Protein AF-A0A1Q7TMF6-F1 (afdb_monomer_lite)

Sequence (308 aa):
MEGSDAGFTGIVLGLSRADVEWVVQARMVPARIVAFSPLSTLVLGLSREKTLKRSDLSIRHASPWTPVLLAVWALAAVAFFLAIASFLRPGLTEYRVPFVLLTILLGILAIIVTGLAARQRTKASSGSQGGTSRDDVPWLPDIPLDPAIAAPEIALVVLAIAFFLVLGAFVLFLVWLPAVFLVISLVTFGAWWRLHRVAFVMTSQHRPADLKAVGQDLLGRGAILSRTWDGYLEAPSIRVAADRRRLYAMSWRFFVLFGIASLGLASVLVGERFFPSPDWTYAILPLAGAGVLFFAALLGSVYRLRFR

Secondary structure (DSSP, 8-state):
-------EEEEEESS-HHHHHHHHHHTT---EEEEE-HHHHHHTTTTSHHHHH-S-----PPPTHHHHHHHHHHHHHHHHHHHHHHHH-GGGGGGHHHHHHHHHHHHHHHHHHHHHHHHHHHHHHTTSSS---TTS-TT------SGGGS-HHHHHHHHHHHHHHHHHHHHIIIIIHHHHHHHHHHHTTTHHHHHT-EEEEEES---HHHHHHHHHHHHHTT-EE-GGGGGTS-HHHHHHHHHHHHHHHHHHHHHHHHHHHHHHHHHHHHHHHHS--GGGHHHHHHHHHHHHHHHHHHHHHHHHHHH-

Structure (mmCIF, N/CA/C/O backbone):
data_AF-A0A1Q7TMF6-F1
#
_entry.id   AF-A0A1Q7TMF6-F1
#
loop_
_atom_site.group_PDB
_atom_site.id
_atom_site.type_symbol
_atom_site.label_atom_id
_atom_site.label_alt_id
_atom_site.label_comp_id
_atom_site.label_asym_id
_atom_site.label_entity_id
_atom_site.label_seq_id
_atom_site.pdbx_PDB_ins_code
_atom_site.Cartn_x
_atom_site.Cartn_y
_atom_site.Cartn_z
_atom_site.occupancy
_atom_site.B_iso_or_equiv
_atom_site.auth_seq_id
_atom_site.auth_comp_id
_atom_site.auth_asym_id
_atom_site.auth_atom_id
_atom_site.pdbx_PDB_model_num
ATOM 1 N N . MET A 1 1 ? -2.672 25.205 32.743 1.00 33.38 1 MET A N 1
ATOM 2 C CA . MET A 1 1 ? -3.444 23.963 32.538 1.00 33.38 1 MET A CA 1
ATOM 3 C C . MET A 1 1 ? -4.779 24.375 31.949 1.00 33.38 1 MET A C 1
ATOM 5 O O . MET A 1 1 ? -5.691 24.686 32.695 1.00 33.38 1 MET A O 1
ATOM 9 N N . GLU A 1 2 ? -4.855 24.462 30.625 1.00 28.27 2 GLU A N 1
ATOM 10 C CA . GLU A 1 2 ? -6.105 24.678 29.894 1.00 28.27 2 GLU A CA 1
ATOM 11 C C . GLU A 1 2 ? -6.319 23.423 29.055 1.00 28.27 2 GLU A C 1
ATOM 13 O O . GLU A 1 2 ? -5.471 23.054 28.240 1.00 28.27 2 GLU A O 1
ATOM 18 N N . GLY A 1 3 ? -7.378 22.686 29.387 1.00 32.44 3 GLY A N 1
ATOM 19 C CA . GLY A 1 3 ? -7.717 21.423 28.754 1.00 32.44 3 GLY A CA 1
ATOM 20 C C . GLY A 1 3 ? -8.113 21.667 27.309 1.00 32.44 3 GLY A C 1
ATOM 21 O O . GLY A 1 3 ? -9.069 22.391 27.043 1.00 32.44 3 GLY A O 1
ATOM 22 N N . SER A 1 4 ? -7.387 21.058 26.373 1.00 36.09 4 SER A N 1
ATOM 23 C CA . SER A 1 4 ? -7.877 20.971 25.008 1.00 36.09 4 SER A CA 1
ATOM 24 C C . SER A 1 4 ? -9.165 20.156 25.014 1.00 36.09 4 SER A C 1
ATOM 26 O O . SER A 1 4 ? -9.189 19.046 25.548 1.00 36.09 4 SER A O 1
ATOM 28 N N . ASP A 1 5 ? -10.174 20.690 24.344 1.00 41.00 5 ASP A N 1
ATOM 29 C CA . ASP A 1 5 ? -11.435 20.084 23.904 1.00 41.00 5 ASP A CA 1
ATOM 30 C C . ASP A 1 5 ? -11.216 18.872 22.953 1.00 41.00 5 ASP A C 1
ATOM 32 O O . ASP A 1 5 ? -11.870 18.701 21.923 1.00 41.00 5 ASP A O 1
ATOM 36 N N . ALA A 1 6 ? -10.210 18.040 23.227 1.00 53.75 6 ALA A N 1
ATOM 37 C CA . ALA A 1 6 ? -9.707 17.020 22.321 1.00 53.75 6 ALA A CA 1
ATOM 38 C C . ALA A 1 6 ? -10.569 15.763 22.417 1.00 53.75 6 ALA A C 1
ATOM 40 O O . ALA A 1 6 ? -10.239 14.816 23.122 1.00 53.75 6 ALA A O 1
ATOM 41 N N . GLY A 1 7 ? -11.695 15.765 21.703 1.00 68.94 7 GLY A N 1
ATOM 42 C CA . GLY A 1 7 ? -12.494 14.565 21.467 1.00 68.94 7 GLY A CA 1
ATOM 43 C C . GLY A 1 7 ? -11.660 13.372 20.969 1.00 68.94 7 GLY A C 1
ATOM 44 O O . GLY A 1 7 ? -10.565 13.515 20.423 1.00 68.94 7 GLY A O 1
ATOM 45 N N . PHE A 1 8 ? -12.190 12.164 21.130 1.00 78.62 8 PHE A N 1
ATOM 46 C CA . PHE A 1 8 ? -11.538 10.943 20.673 1.00 78.62 8 PHE A CA 1
ATOM 47 C C . PHE A 1 8 ? -11.479 10.873 19.140 1.00 78.62 8 PHE A C 1
ATOM 49 O O . PHE A 1 8 ? -12.495 11.048 18.465 1.00 78.62 8 PHE A O 1
ATOM 56 N N . THR A 1 9 ? -10.304 10.534 18.597 1.00 79.62 9 THR A N 1
ATOM 57 C CA . THR A 1 9 ? -10.113 10.185 17.181 1.00 79.62 9 THR A CA 1
ATOM 58 C C . THR A 1 9 ? -9.406 8.833 17.052 1.00 79.62 9 THR A C 1
ATOM 60 O O . THR A 1 9 ? -8.271 8.647 17.498 1.00 79.62 9 THR A O 1
ATOM 63 N N . GLY A 1 10 ? -10.064 7.875 16.399 1.00 80.75 10 GLY A N 1
ATOM 64 C CA . GLY A 1 10 ? -9.537 6.532 16.158 1.00 80.75 10 GLY A CA 1
ATOM 65 C C . GLY A 1 10 ? -9.617 6.115 14.694 1.00 80.75 10 GLY A C 1
ATOM 66 O O . GLY A 1 10 ? -10.586 6.428 14.007 1.00 80.75 10 GLY A O 1
ATOM 67 N N . ILE A 1 11 ? -8.612 5.377 14.214 1.00 83.62 11 ILE A N 1
ATOM 68 C CA . ILE A 1 11 ? -8.646 4.710 12.905 1.00 83.62 11 ILE A CA 1
ATOM 69 C C . ILE A 1 11 ? -9.143 3.280 13.093 1.00 83.62 11 ILE A C 1
ATOM 71 O O . ILE A 1 11 ? -8.703 2.562 13.996 1.00 83.62 11 ILE A O 1
ATOM 75 N N . VAL A 1 12 ? -10.026 2.871 12.190 1.00 86.06 12 VAL A N 1
ATOM 76 C CA . VAL A 1 12 ? -10.537 1.514 12.040 1.00 86.06 12 VAL A CA 1
ATOM 77 C C . VAL A 1 12 ? -10.224 1.049 10.620 1.00 86.06 12 VAL A C 1
ATOM 79 O O . VAL A 1 12 ? -10.624 1.683 9.644 1.00 86.06 12 VAL A O 1
ATOM 82 N N . LEU A 1 13 ? -9.492 -0.055 10.505 1.00 87.06 13 LEU A N 1
ATOM 83 C CA . LEU A 1 13 ? -9.136 -0.713 9.248 1.00 87.06 13 LEU A CA 1
ATOM 84 C C . LEU A 1 13 ? -9.894 -2.037 9.094 1.00 87.06 13 LEU A C 1
ATOM 86 O O . LEU A 1 13 ? -10.197 -2.703 10.085 1.00 87.06 13 LEU A O 1
ATOM 90 N N . GLY A 1 14 ? -10.138 -2.459 7.854 1.00 84.62 14 GLY A N 1
ATOM 91 C CA . GLY A 1 14 ? -10.634 -3.809 7.543 1.00 84.62 14 GLY A CA 1
ATOM 92 C C . GLY A 1 14 ? -12.157 -3.966 7.483 1.00 84.62 14 GLY A C 1
ATOM 93 O O . GLY A 1 14 ? -12.647 -4.982 6.978 1.00 84.62 14 GLY A O 1
ATOM 94 N N . LEU A 1 15 ? -12.906 -2.959 7.939 1.00 86.00 15 LEU A N 1
ATOM 95 C CA . LEU A 1 15 ? -14.371 -2.940 7.944 1.00 86.00 15 LEU A CA 1
ATOM 96 C C . LEU A 1 15 ? -14.938 -1.960 6.913 1.00 86.00 15 LEU A C 1
ATOM 98 O O . LEU A 1 15 ? -14.272 -1.013 6.492 1.00 86.00 15 LEU A O 1
ATOM 102 N N . SER A 1 16 ? -16.170 -2.209 6.463 1.00 85.12 16 SER A N 1
ATOM 103 C CA . SER A 1 16 ? -16.881 -1.236 5.633 1.00 85.12 16 SER A CA 1
ATOM 104 C C . SER A 1 16 ? -17.363 -0.053 6.477 1.00 85.12 16 SER A C 1
ATOM 106 O O . SER A 1 16 ? -17.527 -0.169 7.689 1.00 85.12 16 SER A O 1
ATOM 108 N N . ARG A 1 17 ? -17.632 1.086 5.827 1.00 84.38 17 ARG A N 1
ATOM 109 C CA . ARG A 1 17 ? -18.241 2.246 6.490 1.00 84.38 17 ARG A CA 1
ATOM 110 C C . ARG A 1 17 ? -19.543 1.866 7.203 1.00 84.38 17 ARG A C 1
ATOM 112 O O . ARG A 1 17 ? -19.708 2.235 8.356 1.00 84.38 17 ARG A O 1
ATOM 119 N N . ALA A 1 18 ? -20.396 1.087 6.539 1.00 85.50 18 ALA A N 1
ATOM 120 C CA . ALA A 1 18 ? -21.673 0.639 7.084 1.00 85.50 18 ALA A CA 1
ATOM 121 C C . ALA A 1 18 ? -21.495 -0.233 8.336 1.00 85.50 18 ALA A C 1
ATOM 123 O O . ALA A 1 18 ? -22.227 -0.061 9.302 1.00 85.50 18 ALA A O 1
ATOM 124 N N . ASP A 1 19 ? -20.493 -1.119 8.361 1.00 87.06 19 ASP A N 1
ATOM 125 C CA . ASP A 1 19 ? -20.211 -1.943 9.544 1.00 87.06 19 ASP A CA 1
ATOM 126 C C . ASP A 1 19 ? -19.759 -1.091 10.734 1.00 87.06 19 ASP A C 1
ATOM 128 O O . ASP A 1 19 ? -20.162 -1.347 11.866 1.00 87.06 19 ASP A O 1
ATOM 132 N N . VAL A 1 20 ? -18.917 -0.083 10.482 1.00 84.44 20 VAL A N 1
ATOM 133 C CA . VAL A 1 20 ? -18.427 0.827 11.527 1.00 84.44 20 VAL A CA 1
ATOM 134 C C . VAL A 1 20 ? -19.555 1.727 12.030 1.00 84.44 20 VAL A C 1
ATOM 136 O O . VAL A 1 20 ? -19.723 1.863 13.238 1.00 84.44 20 VAL A O 1
ATOM 139 N N . GLU A 1 21 ? -20.355 2.292 11.123 1.00 87.50 21 GLU A N 1
ATOM 140 C CA . GLU A 1 21 ? -21.545 3.083 11.459 1.00 87.50 21 GLU A CA 1
ATOM 141 C C . GLU A 1 21 ? -22.538 2.267 12.280 1.00 87.50 21 GLU A C 1
ATOM 143 O O . GLU A 1 21 ? -22.992 2.744 13.316 1.00 87.50 21 GLU A O 1
ATOM 148 N N . TRP A 1 22 ? -22.802 1.020 11.887 1.00 88.44 22 TRP A N 1
ATOM 149 C CA . TRP A 1 22 ? -23.697 0.128 12.615 1.00 88.44 22 TRP A CA 1
ATOM 150 C C . TRP A 1 22 ? -23.224 -0.119 14.052 1.00 88.44 22 TRP A C 1
ATOM 152 O O . TRP A 1 22 ? -24.026 -0.001 14.974 1.00 88.44 22 TRP A O 1
ATOM 162 N N . VAL A 1 23 ? -21.932 -0.405 14.277 1.00 87.25 23 VAL A N 1
ATOM 163 C CA . VAL A 1 23 ? -21.405 -0.640 15.641 1.00 87.25 23 VAL A CA 1
ATOM 164 C C . VAL A 1 23 ? -21.487 0.628 16.493 1.00 87.25 23 VAL A C 1
ATOM 166 O O . VAL A 1 23 ? -21.886 0.575 17.655 1.00 87.25 23 VAL A O 1
ATOM 169 N N . VAL A 1 24 ? -21.130 1.776 15.919 1.00 85.38 24 VAL A N 1
ATOM 170 C CA . VAL A 1 24 ? -21.156 3.069 16.617 1.00 85.38 24 VAL A CA 1
ATOM 171 C C . VAL A 1 24 ? -22.591 3.475 16.976 1.00 85.38 24 VAL A C 1
ATOM 173 O O . VAL A 1 24 ? -22.845 3.893 18.107 1.00 85.38 24 VAL A O 1
ATOM 176 N N . GLN A 1 25 ? -23.539 3.295 16.051 1.00 86.31 25 GLN A N 1
ATOM 177 C CA . GLN A 1 25 ? -24.960 3.578 16.272 1.00 86.31 25 GLN A CA 1
ATOM 178 C C . GLN A 1 25 ? -25.597 2.606 17.268 1.00 86.31 25 GLN A C 1
ATOM 180 O O . GLN A 1 25 ? -26.346 3.043 18.136 1.00 86.31 25 GLN A O 1
ATOM 185 N N . ALA A 1 26 ? -25.261 1.313 17.207 1.00 85.25 26 ALA A N 1
ATOM 186 C CA . ALA A 1 26 ? -25.768 0.306 18.144 1.00 85.25 26 ALA A CA 1
ATOM 187 C C . ALA A 1 26 ? -25.378 0.601 19.602 1.00 85.25 26 ALA A C 1
ATOM 189 O O . ALA A 1 26 ? -26.089 0.213 20.528 1.00 85.25 26 ALA A O 1
ATOM 190 N N . ARG A 1 27 ? -24.263 1.309 19.815 1.00 84.31 27 ARG A N 1
ATOM 191 C CA . ARG A 1 27 ? -23.802 1.766 21.135 1.00 84.31 27 ARG A CA 1
ATOM 192 C C . ARG A 1 27 ? -24.208 3.206 21.459 1.00 84.31 27 ARG A C 1
ATOM 194 O O . ARG A 1 27 ? -23.775 3.729 22.478 1.00 84.31 27 ARG A O 1
ATOM 201 N N . MET A 1 28 ? -25.040 3.833 20.622 1.00 82.25 28 MET A N 1
ATOM 202 C CA . MET A 1 28 ? -25.558 5.195 20.805 1.00 82.25 28 MET A CA 1
ATOM 203 C C . MET A 1 28 ? -24.451 6.251 20.986 1.00 82.25 28 MET A C 1
ATOM 205 O O . MET A 1 28 ? -24.664 7.275 21.634 1.00 82.25 28 MET A O 1
ATOM 209 N N . VAL A 1 29 ? -23.267 6.022 20.403 1.00 79.69 29 VAL A N 1
ATOM 210 C CA . VAL A 1 29 ? -22.145 6.965 20.490 1.00 79.69 29 VAL A CA 1
ATOM 211 C C . VAL A 1 29 ? -22.278 7.998 19.369 1.00 79.69 29 VAL A C 1
ATOM 213 O O . VAL A 1 29 ? -22.206 7.625 18.194 1.00 79.69 29 VAL A O 1
ATOM 216 N N . PRO A 1 30 ? -22.430 9.301 19.671 1.00 76.44 30 PRO A N 1
ATOM 217 C CA . PRO A 1 30 ? -22.433 10.331 18.646 1.00 76.44 30 PRO A CA 1
ATOM 218 C C . PRO A 1 30 ? -21.008 10.512 18.119 1.00 76.44 30 PRO A C 1
ATOM 220 O O . PRO A 1 30 ? -20.169 11.181 18.731 1.00 76.44 30 PRO A O 1
ATOM 223 N N . ALA A 1 31 ? -20.722 9.883 16.981 1.00 78.44 31 ALA A N 1
ATOM 224 C CA . ALA A 1 31 ? -19.438 9.995 16.310 1.00 78.44 31 ALA A CA 1
ATOM 225 C C . ALA A 1 31 ? -19.615 10.396 14.846 1.00 78.44 31 ALA A C 1
ATOM 227 O O . ALA A 1 31 ? -20.485 9.898 14.131 1.00 78.44 31 ALA A O 1
ATOM 228 N N . ARG A 1 32 ? -18.736 11.280 14.381 1.00 80.25 32 ARG A N 1
ATOM 229 C CA . ARG A 1 32 ? -18.548 11.565 12.966 1.00 80.25 32 ARG A CA 1
ATOM 230 C C . ARG A 1 32 ? -17.655 10.483 12.373 1.00 80.25 32 ARG A C 1
ATOM 232 O O . ARG A 1 32 ? -16.545 10.258 12.857 1.00 80.25 32 ARG A O 1
ATOM 239 N N . ILE A 1 33 ? -18.133 9.844 11.309 1.00 78.94 33 ILE A N 1
ATOM 240 C CA . ILE A 1 33 ? -17.394 8.799 10.603 1.00 78.94 33 ILE A CA 1
ATOM 241 C C . ILE A 1 33 ? -16.965 9.309 9.231 1.00 78.94 33 ILE A C 1
ATOM 243 O O . ILE A 1 33 ? -17.790 9.746 8.430 1.00 78.94 33 ILE A O 1
ATOM 247 N N . VAL A 1 34 ? -15.662 9.254 8.955 1.00 77.81 34 VAL A N 1
ATOM 248 C CA . VAL A 1 34 ? -15.091 9.600 7.644 1.00 77.81 34 VAL A CA 1
ATOM 249 C C . VAL A 1 34 ? -14.405 8.365 7.083 1.00 77.81 34 VAL A C 1
ATOM 251 O O . VAL A 1 34 ? -13.427 7.889 7.653 1.00 77.81 34 VAL A O 1
ATOM 254 N N . ALA A 1 35 ? -14.915 7.832 5.975 1.00 75.62 35 ALA A N 1
ATOM 255 C CA . ALA A 1 35 ? -14.366 6.639 5.342 1.00 75.62 35 ALA A CA 1
ATOM 256 C C . ALA A 1 35 ? -13.653 6.969 4.029 1.00 75.62 35 ALA A C 1
ATOM 258 O O . ALA A 1 35 ? -14.107 7.816 3.261 1.00 75.62 35 ALA A O 1
ATOM 259 N N . PHE A 1 36 ? -12.563 6.254 3.759 1.00 72.25 36 PHE A N 1
ATOM 260 C CA . PHE A 1 36 ? -11.776 6.382 2.536 1.00 72.25 36 PHE A CA 1
ATOM 261 C C . PHE A 1 36 ? -11.806 5.083 1.729 1.00 72.25 36 PHE A C 1
ATOM 263 O O . PHE A 1 36 ? -11.840 3.978 2.281 1.00 72.25 36 PHE A O 1
ATOM 270 N N . SER A 1 37 ? -11.785 5.220 0.399 1.00 72.62 37 SER A N 1
ATOM 271 C CA . SER A 1 37 ? -11.650 4.070 -0.496 1.00 72.62 37 SER A CA 1
ATOM 272 C C . SER A 1 37 ? -10.260 3.432 -0.337 1.00 72.62 37 SER A C 1
ATOM 274 O O . SER A 1 37 ? -9.303 4.164 -0.092 1.00 72.62 37 SER A O 1
ATOM 276 N N . PRO A 1 38 ? -10.097 2.109 -0.526 1.00 72.12 38 PRO A N 1
ATOM 277 C CA . PRO A 1 38 ? -8.797 1.439 -0.393 1.00 72.12 38 PRO A CA 1
ATOM 278 C C . PRO A 1 38 ? -7.662 2.066 -1.210 1.00 72.12 38 PRO A C 1
ATOM 280 O O . PRO A 1 38 ? -6.545 2.193 -0.710 1.00 72.12 38 PRO A O 1
ATOM 283 N N . LEU A 1 39 ? -7.953 2.527 -2.432 1.00 65.75 39 LEU A N 1
ATOM 284 C CA . LEU A 1 39 ? -6.980 3.228 -3.275 1.00 65.75 39 LEU A CA 1
ATOM 285 C C . LEU A 1 39 ? -6.612 4.596 -2.693 1.00 65.75 39 LEU A C 1
ATOM 287 O O . LEU A 1 39 ? -5.433 4.926 -2.598 1.00 65.75 39 LEU A O 1
ATOM 291 N N . SER A 1 40 ? -7.597 5.368 -2.227 1.00 62.12 40 SER A N 1
ATOM 292 C CA . SER A 1 40 ? -7.342 6.639 -1.536 1.00 62.12 40 SER A CA 1
ATOM 293 C C . SER A 1 40 ? -6.516 6.425 -0.266 1.00 62.12 40 SER A C 1
ATOM 295 O O . SER A 1 40 ? -5.600 7.196 0.005 1.00 62.12 40 SER A O 1
ATOM 297 N N . THR A 1 41 ? -6.784 5.355 0.485 1.00 63.47 41 THR A N 1
ATOM 298 C CA . THR A 1 41 ? -6.037 5.000 1.694 1.00 63.47 41 THR A CA 1
ATOM 299 C C . THR A 1 41 ? -4.560 4.728 1.400 1.00 63.47 41 THR A C 1
ATOM 301 O O . THR A 1 41 ? -3.691 5.196 2.142 1.00 63.47 41 THR A O 1
ATOM 304 N N . LEU A 1 42 ? -4.274 3.994 0.319 1.00 63.72 42 LEU A N 1
ATOM 305 C CA . LEU A 1 42 ? -2.913 3.705 -0.143 1.00 63.72 42 LEU A CA 1
ATOM 306 C C . LEU A 1 42 ? -2.186 4.979 -0.570 1.00 63.72 42 LEU A C 1
ATOM 308 O O . LEU A 1 42 ? -1.075 5.238 -0.105 1.00 63.72 42 LEU A O 1
ATOM 312 N N . VAL A 1 43 ? -2.836 5.791 -1.410 1.00 59.56 43 VAL A N 1
ATOM 313 C CA . VAL A 1 43 ? -2.260 7.028 -1.959 1.00 59.56 43 VAL A CA 1
ATOM 314 C C . VAL A 1 43 ? -1.955 8.036 -0.852 1.00 59.56 43 VAL A C 1
ATOM 316 O O . VAL A 1 43 ? -0.887 8.645 -0.835 1.00 59.56 43 VAL A O 1
ATOM 319 N N . LEU A 1 44 ? -2.864 8.175 0.112 1.00 59.09 44 LEU A N 1
ATOM 320 C CA . LEU A 1 44 ? -2.712 9.080 1.252 1.00 59.09 44 LEU A CA 1
ATOM 321 C C . LEU A 1 44 ? -1.813 8.505 2.361 1.00 59.09 44 LEU A C 1
ATOM 323 O O . LEU A 1 44 ? -1.521 9.196 3.336 1.00 59.09 44 LEU 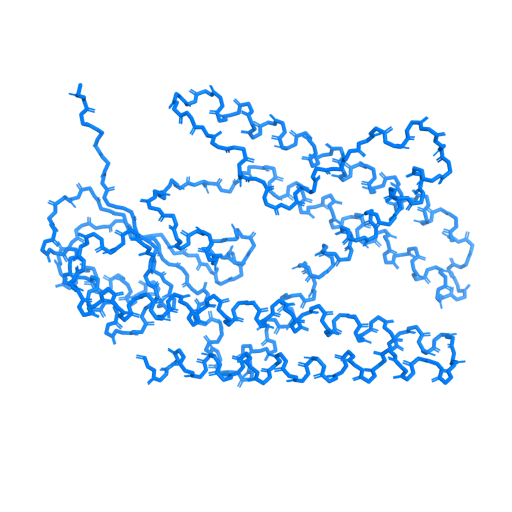A O 1
ATOM 327 N N . GLY A 1 45 ? -1.371 7.248 2.244 1.00 59.81 45 GLY A N 1
ATOM 328 C CA . GLY A 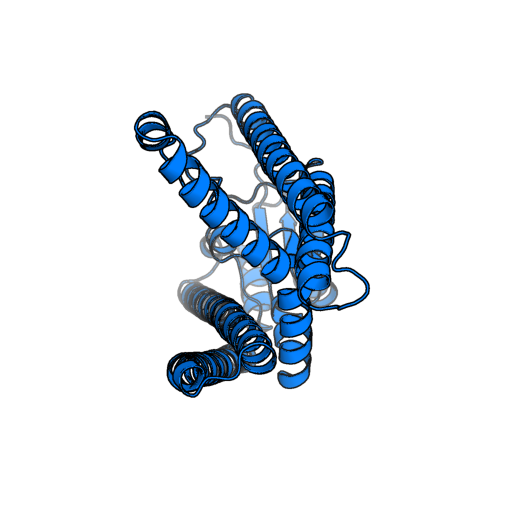1 45 ? -0.524 6.586 3.239 1.00 59.81 45 GLY A CA 1
ATOM 329 C C . GLY A 1 45 ? -1.201 6.366 4.596 1.00 59.81 45 GLY A C 1
ATOM 330 O O . GLY A 1 45 ? -0.510 6.157 5.594 1.00 59.81 45 GLY A O 1
ATOM 331 N N . LEU A 1 46 ? -2.536 6.400 4.646 1.00 57.59 46 LEU A N 1
ATOM 332 C CA . LEU A 1 46 ? -3.327 6.269 5.877 1.00 57.59 46 LEU A CA 1
ATOM 333 C C . LEU A 1 46 ? -3.267 4.848 6.451 1.00 57.59 46 LEU A C 1
ATOM 335 O O . LEU A 1 46 ? -3.437 4.651 7.652 1.00 57.59 46 LEU A O 1
ATOM 339 N N . SER A 1 47 ? -2.946 3.874 5.599 1.00 55.62 47 SER A N 1
ATOM 340 C CA . SER A 1 47 ? -2.815 2.457 5.930 1.00 55.62 47 SER A CA 1
ATOM 341 C C . SER A 1 47 ? -1.423 2.071 6.462 1.00 55.62 47 SER A C 1
ATOM 343 O O . SER A 1 47 ? -1.133 0.884 6.602 1.00 55.62 47 SER A O 1
ATOM 345 N N . ARG A 1 48 ? -0.526 3.035 6.730 1.00 58.97 48 ARG A N 1
ATOM 346 C CA . ARG A 1 48 ? 0.850 2.752 7.172 1.00 58.97 48 ARG A CA 1
ATOM 347 C C . ARG A 1 48 ? 0.910 2.322 8.640 1.00 58.97 48 ARG A C 1
ATOM 349 O O . ARG A 1 48 ? 0.217 2.831 9.512 1.00 58.97 48 ARG A O 1
ATOM 356 N N . GLU A 1 49 ? 1.870 1.458 8.956 1.00 57.84 49 GLU A N 1
ATOM 357 C CA . GLU A 1 49 ? 2.170 1.064 10.341 1.00 57.84 49 GLU A CA 1
ATOM 358 C C . GLU A 1 49 ? 2.434 2.285 11.247 1.00 57.84 49 GLU A C 1
ATOM 360 O O . GLU A 1 49 ? 2.012 2.310 12.401 1.00 57.84 49 GLU A O 1
ATOM 365 N N . LYS A 1 50 ? 3.080 3.333 10.711 1.00 57.78 50 LYS A N 1
ATOM 366 C CA . LYS A 1 50 ? 3.344 4.579 11.444 1.00 57.78 50 LYS A CA 1
ATOM 367 C C . LYS A 1 50 ? 2.060 5.331 11.819 1.00 57.78 50 LYS A C 1
ATOM 369 O O . LYS A 1 50 ? 1.985 5.819 12.939 1.00 57.78 50 LYS A O 1
ATOM 374 N N . THR A 1 51 ? 1.057 5.410 10.938 1.00 58.38 51 THR A N 1
ATOM 375 C CA . THR A 1 51 ? -0.219 6.085 11.248 1.00 58.38 51 THR A CA 1
ATOM 376 C C . THR A 1 51 ? -1.030 5.290 12.265 1.00 58.38 51 THR A C 1
ATOM 378 O O . THR A 1 51 ? -1.603 5.874 13.175 1.00 58.38 51 THR A O 1
ATOM 381 N N . LEU A 1 52 ? -0.986 3.958 12.197 1.00 57.72 52 LEU A N 1
ATOM 382 C CA . LEU A 1 52 ? -1.653 3.088 13.173 1.00 57.72 52 LEU A CA 1
ATOM 383 C C . LEU A 1 52 ? -1.004 3.091 14.558 1.00 57.72 52 LEU A C 1
ATOM 385 O O . LEU A 1 52 ? -1.671 2.778 15.545 1.00 57.72 52 LEU A O 1
ATOM 389 N N . LYS A 1 53 ? 0.288 3.416 14.643 1.00 60.34 53 LYS A N 1
ATOM 390 C CA . LYS A 1 53 ? 1.034 3.501 15.906 1.00 60.34 53 LYS A CA 1
ATOM 391 C C . LYS A 1 53 ? 1.021 4.888 16.544 1.00 60.34 53 LYS A C 1
ATOM 393 O O . LYS A 1 53 ? 1.441 4.987 17.698 1.00 60.34 53 LYS A O 1
ATOM 398 N N . ARG A 1 54 ? 0.567 5.928 15.835 1.00 57.12 54 ARG A N 1
ATOM 399 C CA . ARG A 1 54 ? 0.443 7.275 16.406 1.00 57.12 54 ARG A CA 1
ATOM 400 C C . ARG A 1 54 ? -0.636 7.293 17.486 1.00 57.12 54 ARG A C 1
ATOM 402 O O . ARG A 1 54 ? -1.716 6.739 17.305 1.00 57.12 54 ARG A O 1
ATOM 409 N N . SER A 1 55 ? -0.294 7.914 18.609 1.00 48.00 55 SER A N 1
ATOM 410 C CA . SER A 1 55 ? -1.194 8.200 19.728 1.00 48.00 55 SER A CA 1
ATOM 411 C C . SER A 1 55 ? -2.012 9.472 19.514 1.00 48.00 55 SER A C 1
ATOM 413 O O . SER A 1 55 ? -2.984 9.676 20.225 1.00 48.00 55 SER A O 1
ATOM 415 N N . ASP A 1 56 ? -1.633 10.299 18.537 1.00 46.97 56 ASP A N 1
ATOM 416 C CA . ASP A 1 56 ? -2.342 11.518 18.172 1.00 46.97 56 ASP A CA 1
ATOM 417 C C . ASP A 1 56 ? -2.589 11.537 16.656 1.00 46.97 56 ASP A C 1
ATOM 419 O O . ASP A 1 56 ? -1.674 11.345 15.841 1.00 46.97 56 ASP A O 1
ATOM 423 N N . LEU A 1 57 ? -3.855 11.688 16.284 1.00 53.25 57 LEU A N 1
ATOM 424 C CA . LEU A 1 57 ? -4.343 11.631 14.914 1.00 53.25 57 LEU A CA 1
ATOM 425 C C . LEU A 1 57 ? -4.979 12.972 14.564 1.00 53.25 57 LEU A C 1
ATOM 427 O O . LEU A 1 57 ? -6.190 13.142 14.651 1.00 53.25 57 LEU A O 1
ATOM 431 N N . SER A 1 58 ? -4.163 13.914 14.094 1.00 44.69 58 SER A N 1
ATOM 432 C CA . SER A 1 58 ? -4.682 15.103 13.424 1.00 44.69 58 SER A CA 1
ATOM 433 C C . SER A 1 58 ? -5.083 14.763 11.988 1.00 44.69 58 SER A C 1
ATOM 435 O O . SER A 1 58 ? -4.337 14.121 11.240 1.00 44.69 58 SER A O 1
ATOM 437 N N . ILE A 1 59 ? -6.283 15.190 11.583 1.00 40.50 59 ILE A N 1
ATOM 438 C CA . ILE A 1 59 ? -6.773 15.061 10.205 1.00 40.50 59 ILE A CA 1
ATOM 439 C C . ILE A 1 59 ? -5.922 15.966 9.316 1.00 40.50 59 ILE A C 1
ATOM 441 O O . ILE A 1 59 ? -6.271 17.120 9.054 1.00 40.50 59 ILE A O 1
ATOM 445 N N . ARG A 1 60 ? -4.793 15.457 8.817 1.00 44.38 60 ARG A N 1
ATOM 446 C CA . ARG A 1 60 ? -4.111 16.111 7.701 1.00 44.38 60 ARG A CA 1
ATOM 447 C C . ARG A 1 60 ? -4.992 15.931 6.477 1.00 44.38 60 ARG A C 1
ATOM 449 O O . ARG A 1 60 ? -4.974 14.886 5.832 1.00 44.38 60 ARG A O 1
ATOM 456 N N . HIS A 1 61 ? -5.775 16.963 6.176 1.00 39.72 61 HIS A N 1
ATOM 457 C CA . HIS A 1 61 ? -6.366 17.132 4.858 1.00 39.72 61 HIS A CA 1
ATOM 458 C C . HIS A 1 61 ? -5.242 16.975 3.830 1.00 39.72 61 HIS A C 1
ATOM 460 O O . HIS A 1 61 ? -4.131 17.475 4.045 1.00 39.72 61 HIS A O 1
ATOM 466 N N . ALA A 1 62 ? -5.503 16.212 2.765 1.00 42.84 62 ALA A N 1
ATOM 467 C CA . ALA A 1 62 ? -4.535 15.978 1.704 1.00 42.84 62 ALA A CA 1
ATOM 468 C C . ALA A 1 62 ? -3.940 17.327 1.285 1.00 42.84 62 ALA A C 1
ATOM 470 O O . ALA A 1 62 ? -4.666 18.231 0.878 1.00 42.84 62 ALA A O 1
ATOM 471 N N . SER A 1 63 ? -2.626 17.486 1.467 1.00 47.75 63 SER A N 1
ATOM 472 C CA . SER A 1 63 ? -1.952 18.747 1.165 1.00 47.75 63 SER A CA 1
ATOM 473 C C . SER A 1 63 ? -2.264 19.128 -0.287 1.00 47.75 63 SER A C 1
ATOM 475 O O . SER A 1 63 ? -2.162 18.242 -1.144 1.00 47.75 63 SER A O 1
ATOM 477 N N . PRO A 1 64 ? -2.588 20.397 -0.595 1.00 55.00 64 PRO A N 1
ATOM 478 C CA . PRO A 1 64 ? -2.880 20.835 -1.965 1.00 55.00 64 PRO A CA 1
ATOM 479 C C . PRO A 1 64 ? -1.719 20.556 -2.938 1.00 55.00 64 PRO A C 1
ATOM 481 O O . PRO A 1 64 ? -1.922 20.440 -4.140 1.00 55.00 64 PRO A O 1
ATOM 484 N N . TRP A 1 65 ? -0.509 20.340 -2.413 1.00 52.66 65 TRP A N 1
ATOM 485 C CA . TRP A 1 65 ? 0.675 19.926 -3.168 1.00 52.66 65 TRP A CA 1
ATOM 486 C C . TRP A 1 65 ? 0.677 18.469 -3.621 1.00 52.66 65 TRP A C 1
ATOM 488 O O . TRP A 1 65 ? 1.417 18.117 -4.530 1.00 52.66 65 TRP A O 1
ATOM 498 N N . THR A 1 66 ? -0.108 17.599 -2.990 1.00 56.25 66 THR A N 1
ATOM 499 C CA . THR A 1 66 ? -0.133 16.161 -3.294 1.00 56.25 66 THR A CA 1
ATOM 500 C C . THR A 1 66 ? -0.536 15.870 -4.747 1.00 56.25 66 THR A C 1
ATOM 502 O O . THR A 1 66 ? 0.213 15.149 -5.404 1.00 56.25 66 THR A O 1
ATOM 505 N N . PRO A 1 67 ? -1.631 16.435 -5.303 1.00 56.91 67 PRO A N 1
ATOM 506 C CA . PRO A 1 67 ? -1.962 16.238 -6.718 1.00 56.91 67 PRO A CA 1
ATOM 507 C C . PRO A 1 67 ? -0.911 16.834 -7.663 1.00 56.91 67 PRO A C 1
ATOM 509 O O . PRO A 1 67 ? -0.588 16.217 -8.672 1.00 56.91 67 PRO A O 1
ATOM 512 N N . VAL A 1 68 ? -0.327 17.987 -7.316 1.00 62.44 68 VAL A N 1
ATOM 513 C CA . VAL A 1 68 ? 0.722 18.640 -8.119 1.00 62.44 68 VAL A CA 1
ATOM 514 C C . VAL A 1 68 ? 1.981 17.775 -8.178 1.00 62.44 68 VAL A C 1
ATOM 516 O O . VAL A 1 68 ? 2.517 17.536 -9.255 1.00 62.44 68 VAL A O 1
ATOM 519 N N . LEU A 1 69 ? 2.423 17.243 -7.035 1.00 63.31 69 LEU A N 1
ATOM 520 C CA . LEU A 1 69 ? 3.560 16.326 -6.958 1.00 63.31 69 LEU A CA 1
ATOM 521 C C . LEU A 1 69 ? 3.313 15.066 -7.787 1.00 63.31 69 LEU A C 1
ATOM 523 O O . LEU A 1 69 ? 4.185 14.665 -8.550 1.00 63.31 69 LEU A O 1
ATOM 527 N N . LEU A 1 70 ? 2.122 14.470 -7.674 1.00 63.19 70 LEU A N 1
ATOM 528 C CA . LEU A 1 70 ? 1.761 13.291 -8.461 1.00 63.19 70 LEU A CA 1
ATOM 529 C C . LEU A 1 70 ? 1.774 13.586 -9.966 1.00 63.19 70 LEU A C 1
ATOM 531 O O . LEU A 1 70 ? 2.308 12.782 -10.722 1.00 63.19 70 LEU A O 1
ATOM 535 N N . ALA A 1 71 ? 1.243 14.733 -10.397 1.00 66.38 71 ALA A N 1
ATOM 536 C CA . ALA A 1 71 ? 1.213 15.122 -11.805 1.00 66.38 71 ALA A CA 1
ATOM 537 C C . ALA A 1 71 ? 2.618 15.375 -12.378 1.00 66.38 71 ALA A C 1
ATOM 539 O O . ALA A 1 71 ? 2.943 14.881 -13.456 1.00 66.38 71 ALA A O 1
ATOM 540 N N . VAL A 1 72 ? 3.472 16.100 -11.649 1.00 69.38 72 VAL A N 1
ATOM 541 C CA . VAL A 1 72 ? 4.839 16.413 -12.099 1.00 69.38 72 VAL A CA 1
ATOM 542 C C . VAL A 1 72 ? 5.689 15.146 -12.187 1.00 69.38 72 VAL A C 1
ATOM 544 O O . VAL A 1 72 ? 6.357 14.920 -13.196 1.00 69.38 72 VAL A O 1
ATOM 547 N N . TRP A 1 73 ? 5.616 14.277 -11.177 1.00 66.88 73 TRP A N 1
ATOM 548 C CA . TRP A 1 73 ? 6.308 12.992 -11.228 1.00 66.88 73 TRP A CA 1
ATOM 549 C C . TRP A 1 73 ? 5.732 12.055 -12.303 1.00 66.88 73 TRP A C 1
ATOM 551 O O . TRP A 1 73 ? 6.495 11.322 -12.930 1.00 66.88 73 TRP A O 1
ATOM 561 N N . ALA A 1 74 ? 4.424 12.118 -12.588 1.00 67.00 74 ALA A N 1
ATOM 562 C CA . ALA A 1 74 ? 3.814 11.362 -13.684 1.00 67.00 74 ALA A CA 1
ATOM 563 C C . ALA A 1 74 ? 4.360 11.793 -15.047 1.00 67.00 74 ALA A C 1
ATOM 565 O O . ALA A 1 74 ? 4.725 10.939 -15.851 1.00 67.00 74 ALA A O 1
ATOM 566 N N . LEU A 1 75 ? 4.485 13.100 -15.290 1.00 73.25 75 LEU A N 1
ATOM 567 C CA . LEU A 1 75 ? 5.091 13.624 -16.516 1.00 73.25 75 LEU A CA 1
ATOM 568 C C . LEU A 1 75 ? 6.560 13.203 -16.648 1.00 73.25 75 LEU A C 1
ATOM 570 O O . LEU A 1 75 ? 6.971 12.768 -17.724 1.00 73.25 75 LEU A O 1
ATOM 574 N N . ALA A 1 76 ? 7.330 13.260 -15.557 1.00 68.69 76 ALA A N 1
ATOM 575 C CA . ALA A 1 76 ? 8.715 12.786 -15.541 1.00 68.69 76 ALA A CA 1
ATOM 576 C C . ALA A 1 76 ? 8.816 11.284 -15.865 1.00 68.69 76 ALA A C 1
ATOM 578 O O . ALA A 1 76 ? 9.669 10.875 -16.652 1.00 68.69 76 ALA A O 1
ATOM 579 N N . ALA A 1 77 ? 7.909 10.465 -15.326 1.00 65.94 77 ALA A N 1
ATOM 580 C CA . ALA A 1 77 ? 7.836 9.037 -15.627 1.00 65.94 77 ALA A CA 1
ATOM 581 C C . ALA A 1 77 ? 7.443 8.754 -17.081 1.00 65.94 77 ALA A C 1
ATOM 583 O O . ALA A 1 77 ? 8.034 7.882 -17.711 1.00 65.94 77 ALA A O 1
ATOM 584 N N . VAL A 1 78 ? 6.489 9.499 -17.645 1.00 73.19 78 VAL A N 1
ATOM 585 C CA . VAL A 1 78 ? 6.120 9.368 -19.064 1.00 73.19 78 VAL A CA 1
ATOM 586 C C . VAL A 1 78 ? 7.308 9.702 -19.963 1.00 73.19 78 VAL A C 1
ATOM 588 O O . VAL A 1 78 ? 7.624 8.924 -20.862 1.00 73.19 78 VAL A O 1
ATOM 591 N N . ALA A 1 79 ? 8.005 10.809 -19.701 1.00 72.12 79 ALA A N 1
ATOM 592 C CA . ALA A 1 79 ? 9.199 11.179 -20.457 1.00 72.12 79 ALA A CA 1
ATOM 593 C C . ALA A 1 79 ? 10.301 10.122 -20.346 1.00 72.12 79 ALA A C 1
ATOM 595 O O . ALA A 1 79 ? 10.920 9.777 -21.349 1.00 72.12 79 ALA A O 1
ATOM 596 N N . PHE A 1 80 ? 10.471 9.536 -19.162 1.00 70.62 80 PHE A N 1
ATOM 597 C CA . PHE A 1 80 ? 11.402 8.436 -18.960 1.00 70.62 80 PHE A CA 1
ATOM 598 C C . PHE A 1 80 ? 11.056 7.194 -19.773 1.00 70.62 80 PHE A C 1
ATOM 600 O O . PHE A 1 80 ? 11.925 6.616 -20.424 1.00 70.62 80 PHE A O 1
ATOM 607 N N . PHE A 1 81 ? 9.786 6.788 -19.775 1.00 69.12 81 PHE A N 1
ATOM 608 C CA . PHE A 1 81 ? 9.344 5.665 -20.594 1.00 69.12 81 PHE A CA 1
ATOM 609 C C . PHE A 1 81 ? 9.499 5.951 -22.085 1.00 69.12 81 PHE A C 1
ATOM 611 O O . PHE A 1 81 ? 9.856 5.041 -22.828 1.00 69.12 81 PHE A O 1
ATOM 618 N N . LEU A 1 82 ? 9.292 7.194 -22.524 1.00 69.12 82 LEU A N 1
ATOM 619 C CA . LEU A 1 82 ? 9.573 7.616 -23.898 1.00 69.12 82 LEU A CA 1
ATOM 620 C C . LEU A 1 82 ? 11.073 7.566 -24.211 1.00 69.12 82 LEU A C 1
ATOM 622 O O . LEU A 1 82 ? 11.452 7.081 -25.276 1.00 69.12 82 LEU A O 1
ATOM 626 N N . ALA A 1 83 ? 11.929 7.973 -23.270 1.00 66.56 83 ALA A N 1
ATOM 627 C CA . ALA A 1 83 ? 13.376 7.851 -23.400 1.00 66.56 83 ALA A CA 1
ATOM 628 C C . ALA A 1 83 ? 13.790 6.386 -23.531 1.00 66.56 83 ALA A C 1
ATOM 630 O O . ALA A 1 83 ? 14.446 6.036 -24.507 1.00 66.56 83 ALA A O 1
ATOM 631 N N . ILE A 1 84 ? 13.324 5.500 -22.648 1.00 65.81 84 ILE A N 1
ATOM 632 C CA . ILE A 1 84 ? 13.555 4.055 -22.782 1.00 65.81 84 ILE A CA 1
ATOM 633 C C . ILE A 1 84 ? 13.032 3.559 -24.137 1.00 65.81 84 ILE A C 1
ATOM 635 O O . ILE A 1 84 ? 13.777 2.946 -24.898 1.00 65.81 84 ILE A O 1
ATOM 639 N N . ALA A 1 85 ? 11.782 3.868 -24.490 1.00 66.00 85 ALA A N 1
ATOM 640 C CA . ALA A 1 85 ? 11.171 3.437 -25.745 1.00 66.00 85 ALA A CA 1
ATOM 641 C C . ALA A 1 85 ? 11.967 3.892 -26.979 1.00 66.00 85 ALA A C 1
ATOM 643 O O . ALA A 1 85 ? 12.007 3.165 -27.968 1.00 66.00 85 ALA A O 1
ATOM 644 N N . SER A 1 86 ? 12.643 5.040 -26.917 1.00 68.19 86 SER A N 1
ATOM 645 C CA . SER A 1 86 ? 13.501 5.550 -27.994 1.00 68.19 86 SER A CA 1
ATOM 646 C C . SER A 1 86 ? 14.799 4.767 -28.199 1.00 68.19 86 SER A C 1
ATOM 648 O O . SER A 1 86 ? 15.329 4.691 -29.312 1.00 68.19 86 SER A O 1
ATOM 650 N N . PHE A 1 87 ? 15.299 4.116 -27.147 1.00 62.00 87 PHE A N 1
ATOM 651 C CA . PHE A 1 87 ? 16.382 3.143 -27.272 1.00 62.00 87 PHE A CA 1
ATOM 652 C C . PHE A 1 87 ? 15.866 1.798 -27.789 1.00 62.00 87 PHE A C 1
ATOM 654 O O . PHE A 1 87 ? 16.560 1.160 -28.578 1.00 62.00 87 PHE A O 1
ATOM 661 N N . LEU A 1 88 ? 14.641 1.413 -27.411 1.00 62.66 88 LEU A N 1
ATOM 662 C CA . LEU A 1 88 ? 14.049 0.106 -27.718 1.00 62.66 88 LEU A CA 1
ATOM 663 C C . LEU A 1 88 ? 13.366 0.004 -29.096 1.00 62.66 88 LEU A C 1
ATOM 665 O O . LEU A 1 88 ? 13.241 -1.100 -29.624 1.00 62.66 88 LEU A O 1
ATOM 669 N N . ARG A 1 89 ? 12.889 1.109 -29.687 1.00 67.12 89 ARG A N 1
ATOM 670 C CA . ARG A 1 89 ? 12.198 1.112 -30.990 1.00 67.12 89 ARG A CA 1
ATOM 671 C C . ARG A 1 89 ? 13.056 1.740 -32.095 1.00 67.12 89 ARG A C 1
ATOM 673 O O . ARG A 1 89 ? 13.395 2.917 -31.979 1.00 67.12 89 ARG A O 1
ATOM 680 N N . PRO A 1 90 ? 13.289 1.032 -33.221 1.00 61.66 90 PRO A N 1
ATOM 681 C CA . PRO A 1 90 ? 14.041 1.558 -34.366 1.00 61.66 90 PRO A CA 1
ATOM 682 C C . PRO A 1 90 ? 13.491 2.887 -34.911 1.00 61.66 90 PRO A C 1
ATOM 684 O O . PRO A 1 90 ? 14.262 3.774 -35.260 1.00 61.66 90 PRO A O 1
ATOM 687 N N . GLY A 1 91 ? 12.164 3.063 -34.900 1.00 70.50 91 GLY A N 1
ATOM 688 C CA . GLY A 1 91 ? 11.494 4.277 -35.386 1.00 70.50 91 GLY A CA 1
ATOM 689 C C . GLY A 1 91 ? 11.518 5.480 -34.435 1.00 70.50 91 GLY A C 1
ATOM 690 O O . GLY A 1 91 ? 10.930 6.504 -34.753 1.00 70.50 91 GLY A O 1
ATOM 691 N N . LEU A 1 92 ? 12.144 5.368 -33.259 1.00 66.81 92 LEU A N 1
ATOM 692 C CA . LEU A 1 92 ? 12.265 6.460 -32.282 1.00 66.81 92 LEU A CA 1
ATOM 693 C C . LEU A 1 92 ? 13.731 6.824 -31.994 1.00 66.81 92 LEU A C 1
ATOM 695 O O . LEU A 1 92 ? 14.010 7.614 -31.094 1.00 66.81 92 LEU A O 1
ATOM 699 N N . THR A 1 93 ? 14.672 6.252 -32.747 1.00 66.19 93 THR A N 1
ATOM 700 C CA . THR A 1 93 ? 16.114 6.375 -32.489 1.00 66.19 93 THR A CA 1
ATOM 701 C C . THR A 1 93 ? 16.648 7.794 -32.682 1.00 66.19 93 THR A C 1
ATOM 703 O O . THR A 1 93 ? 17.514 8.223 -31.920 1.00 66.19 93 THR A O 1
ATOM 706 N N . GLU A 1 94 ? 16.068 8.555 -33.609 1.00 75.62 94 GLU A N 1
ATOM 707 C CA . GLU A 1 94 ? 16.372 9.975 -33.844 1.00 75.62 94 GLU A CA 1
ATOM 708 C C . GLU A 1 94 ? 16.021 10.864 -32.638 1.00 75.62 94 GLU A C 1
ATOM 710 O O . GLU A 1 94 ? 16.623 11.916 -32.430 1.00 75.62 94 GLU A O 1
ATOM 715 N N . TYR A 1 95 ? 15.102 10.411 -31.781 1.00 70.94 95 TYR A N 1
ATOM 716 C CA . TYR A 1 95 ? 14.621 11.164 -30.625 1.00 70.94 95 TYR A CA 1
ATOM 717 C C . TYR A 1 95 ? 15.273 10.749 -29.296 1.00 70.94 95 TYR A C 1
ATOM 719 O O . TYR A 1 95 ? 14.859 11.211 -28.232 1.00 70.94 95 TYR A O 1
ATOM 727 N N . ARG A 1 96 ? 16.320 9.915 -29.319 1.00 69.38 96 ARG A N 1
ATOM 728 C CA . ARG A 1 96 ? 17.005 9.446 -28.097 1.00 69.38 96 ARG A CA 1
ATOM 729 C C . ARG A 1 96 ? 17.529 10.587 -27.237 1.00 69.38 96 ARG A C 1
ATOM 731 O O . ARG A 1 96 ? 17.192 10.690 -26.061 1.00 69.38 96 ARG A O 1
ATOM 738 N N . VAL A 1 97 ? 18.325 11.465 -27.838 1.00 64.44 97 VAL A N 1
ATOM 739 C CA . VAL A 1 97 ? 18.907 12.628 -27.157 1.00 64.44 97 VAL A CA 1
ATOM 740 C C . VAL A 1 97 ? 17.821 13.568 -26.607 1.00 64.44 97 VAL A C 1
ATOM 742 O O . VAL A 1 97 ? 17.877 13.872 -25.413 1.00 64.44 97 VAL A O 1
ATOM 745 N N . PRO A 1 98 ? 16.799 13.990 -27.385 1.00 72.25 98 PRO A N 1
ATOM 746 C CA . PRO A 1 98 ? 15.763 14.871 -26.854 1.00 72.25 98 PRO A CA 1
ATOM 747 C C . PRO A 1 98 ? 14.903 14.214 -25.766 1.00 72.25 98 PRO A C 1
ATOM 749 O O . PRO A 1 98 ? 14.565 14.896 -24.803 1.00 72.25 98 PRO A O 1
ATOM 752 N N . PHE A 1 99 ? 14.593 12.913 -25.833 1.00 72.00 99 PHE A N 1
ATOM 753 C CA . PHE A 1 99 ? 13.843 12.257 -24.755 1.00 72.00 99 PHE A CA 1
ATOM 754 C C . PHE A 1 99 ? 14.664 12.076 -23.472 1.00 72.00 99 PHE A C 1
ATOM 756 O O . PHE A 1 99 ? 14.122 12.237 -22.375 1.00 72.00 99 PHE A O 1
ATOM 763 N N . VAL A 1 100 ? 15.967 11.797 -23.577 1.00 67.25 100 VAL A N 1
ATOM 764 C CA . VAL A 1 100 ? 16.867 11.760 -22.411 1.00 67.25 100 VAL A CA 1
ATOM 765 C C . VAL A 1 100 ? 16.955 13.141 -21.761 1.00 67.25 100 VAL A C 1
ATOM 767 O O . VAL A 1 100 ? 16.747 13.257 -20.554 1.00 67.25 100 VAL A O 1
ATOM 770 N N . LEU A 1 101 ? 17.175 14.197 -22.551 1.00 70.44 101 LEU A N 1
ATOM 771 C CA . LEU A 1 101 ? 17.207 15.575 -22.050 1.00 70.44 101 LEU A CA 1
ATOM 772 C C . LEU A 1 101 ? 15.874 15.987 -21.416 1.00 70.44 101 LEU A C 1
ATOM 774 O O . LEU A 1 101 ? 15.870 16.556 -20.326 1.00 70.44 101 LEU A O 1
ATOM 778 N N . LEU A 1 102 ? 14.747 15.647 -22.047 1.00 76.44 102 LEU A N 1
ATOM 779 C CA . LEU A 1 102 ? 13.407 15.902 -21.513 1.00 76.44 102 LEU A CA 1
ATOM 780 C C . LEU A 1 102 ? 13.199 15.210 -20.161 1.00 76.44 102 LEU A C 1
ATOM 782 O O . LEU A 1 102 ? 12.664 15.813 -19.232 1.00 76.44 102 LEU A O 1
ATOM 786 N N . THR A 1 103 ? 13.650 13.961 -20.037 1.00 73.50 103 THR A N 1
ATOM 787 C CA . THR A 1 103 ? 13.564 13.198 -18.787 1.00 73.50 103 THR A CA 1
ATOM 788 C C . THR A 1 103 ? 14.385 13.852 -17.681 1.00 73.50 103 THR A C 1
ATOM 790 O O . THR A 1 103 ? 13.886 14.017 -16.569 1.00 73.50 103 THR A O 1
ATOM 793 N N . ILE A 1 104 ? 15.623 14.259 -17.981 1.00 70.69 104 ILE A N 1
ATOM 794 C CA . ILE A 1 104 ? 16.497 14.948 -17.023 1.00 70.69 104 ILE A CA 1
ATOM 795 C C . ILE A 1 104 ? 15.856 16.270 -16.584 1.00 70.69 104 ILE A C 1
ATOM 797 O O . ILE A 1 104 ? 15.773 16.544 -15.388 1.00 70.69 104 ILE A O 1
ATOM 801 N N . LEU A 1 105 ? 15.346 17.062 -17.531 1.00 76.44 105 LEU A N 1
ATOM 802 C CA . LEU A 1 105 ? 14.728 18.360 -17.255 1.00 76.44 105 LEU A CA 1
ATOM 803 C C . LEU A 1 105 ? 13.485 18.220 -16.361 1.00 76.44 105 LEU A C 1
ATOM 805 O O . LEU A 1 105 ? 13.356 18.918 -15.353 1.00 76.44 105 LEU A O 1
ATOM 809 N N . LEU A 1 106 ? 12.594 17.280 -16.692 1.00 76.44 106 LEU A N 1
ATOM 810 C CA . LEU A 1 106 ? 11.408 16.980 -15.886 1.00 76.44 106 LEU A CA 1
ATOM 811 C C . LEU A 1 106 ? 11.775 16.377 -14.530 1.00 76.44 106 LEU A C 1
ATOM 813 O O . LEU A 1 106 ? 11.094 16.641 -13.541 1.00 76.44 106 LEU A O 1
ATOM 817 N N . GLY A 1 107 ? 12.867 15.619 -14.461 1.00 66.81 107 GLY A N 1
ATOM 818 C CA . GLY A 1 107 ? 13.400 15.090 -13.217 1.00 66.81 107 GLY A CA 1
ATOM 819 C C . GLY A 1 107 ? 13.894 16.170 -12.266 1.00 66.81 107 GLY A C 1
ATOM 820 O O . GLY A 1 107 ? 13.499 16.194 -11.099 1.00 66.81 107 GLY A O 1
ATOM 821 N N . ILE A 1 108 ? 14.686 17.113 -12.775 1.00 71.31 108 ILE A N 1
ATOM 822 C CA . ILE A 1 108 ? 15.137 18.289 -12.021 1.00 71.31 108 ILE A CA 1
ATOM 823 C C . ILE A 1 108 ? 13.927 19.099 -11.544 1.00 71.31 108 ILE A C 1
ATOM 825 O O . ILE A 1 108 ? 13.842 19.446 -10.364 1.00 71.31 108 ILE A O 1
ATOM 829 N N . LEU A 1 109 ? 12.950 19.344 -12.425 1.00 74.81 109 LEU A N 1
ATOM 830 C CA . LEU A 1 109 ? 11.717 20.046 -12.069 1.00 74.81 109 LEU A CA 1
ATOM 831 C C . LEU A 1 109 ? 10.955 19.326 -10.945 1.00 74.81 109 LEU A C 1
ATOM 833 O O . LEU A 1 109 ? 10.538 19.965 -9.978 1.00 74.81 109 LEU A O 1
ATOM 837 N N . ALA A 1 110 ? 10.812 18.002 -11.031 1.00 67.81 110 ALA A N 1
ATOM 838 C CA . ALA A 1 110 ? 10.143 17.195 -10.015 1.00 67.81 110 ALA A CA 1
ATOM 839 C C . ALA A 1 110 ? 10.845 17.280 -8.653 1.00 67.81 110 ALA A C 1
ATOM 841 O O . ALA A 1 110 ? 10.179 17.439 -7.624 1.00 67.81 110 ALA A O 1
ATOM 842 N N . ILE A 1 111 ? 12.181 17.252 -8.636 1.00 66.44 111 ILE A N 1
ATOM 843 C CA . ILE A 1 111 ? 12.988 17.425 -7.420 1.00 66.44 111 ILE A CA 1
ATOM 844 C C . ILE A 1 111 ? 12.771 18.823 -6.822 1.00 66.44 111 ILE A C 1
ATOM 846 O O . ILE A 1 111 ? 12.497 18.939 -5.625 1.00 66.44 111 ILE A O 1
ATOM 850 N N . ILE A 1 112 ? 12.814 19.880 -7.640 1.00 67.56 112 ILE A N 1
ATOM 851 C CA . ILE A 1 112 ? 12.608 21.267 -7.188 1.00 67.56 112 ILE A CA 1
ATOM 852 C C . ILE A 1 112 ? 11.207 21.451 -6.591 1.00 67.56 112 ILE A C 1
ATOM 854 O O . ILE A 1 112 ? 11.070 21.965 -5.478 1.00 67.56 112 ILE A O 1
ATOM 858 N N . VAL A 1 113 ? 10.163 20.991 -7.288 1.00 67.19 113 VAL A N 1
ATOM 859 C CA . VAL A 1 113 ? 8.766 21.062 -6.818 1.00 67.19 113 VAL A CA 1
ATOM 860 C C . VAL A 1 113 ? 8.589 20.281 -5.514 1.00 67.19 113 VAL A C 1
ATOM 862 O O . VAL A 1 113 ? 7.909 20.744 -4.596 1.00 67.19 113 VAL A O 1
ATOM 865 N N . THR A 1 114 ? 9.259 19.136 -5.388 1.00 62.25 114 THR A N 1
ATOM 866 C CA . THR A 1 114 ? 9.286 18.344 -4.152 1.00 62.25 114 THR A CA 1
ATOM 867 C C . THR A 1 114 ? 9.934 19.107 -2.998 1.00 62.25 114 THR A C 1
ATOM 869 O O . THR A 1 114 ? 9.359 19.172 -1.907 1.00 62.25 114 THR A O 1
ATOM 872 N N . GLY A 1 115 ? 11.080 19.750 -3.236 1.00 59.16 115 GLY A N 1
ATOM 873 C CA . GLY A 1 115 ? 11.758 20.588 -2.245 1.00 59.16 115 GLY A CA 1
ATOM 874 C C . GLY A 1 115 ? 10.924 21.798 -1.810 1.00 59.16 115 GLY A C 1
ATOM 875 O O . GLY A 1 115 ? 10.847 22.107 -0.619 1.00 59.16 115 GLY A O 1
ATOM 876 N N . LEU A 1 116 ? 10.234 22.451 -2.749 1.00 65.12 116 LEU A N 1
ATOM 877 C CA . LEU A 1 116 ? 9.318 23.562 -2.466 1.00 65.12 116 LEU A CA 1
ATOM 878 C C . LEU A 1 116 ? 8.123 23.111 -1.619 1.00 65.12 116 LEU A C 1
ATOM 880 O O . LEU A 1 116 ? 7.822 23.738 -0.600 1.00 65.12 116 LEU A O 1
ATOM 884 N N . ALA A 1 117 ? 7.489 21.995 -1.984 1.00 57.69 117 ALA A N 1
ATOM 885 C CA . ALA A 1 117 ? 6.383 21.424 -1.221 1.00 57.69 117 ALA A CA 1
ATOM 886 C C . ALA A 1 117 ? 6.813 21.030 0.203 1.00 57.69 117 ALA A C 1
ATOM 888 O O . ALA A 1 117 ? 6.071 21.259 1.162 1.00 57.69 117 ALA A O 1
ATOM 889 N N . ALA A 1 118 ? 8.022 20.482 0.367 1.00 56.50 118 ALA A N 1
ATOM 890 C CA . ALA A 1 118 ? 8.586 20.160 1.676 1.00 56.50 118 ALA A CA 1
ATOM 891 C C . ALA A 1 118 ? 8.828 21.423 2.524 1.00 56.50 118 ALA A C 1
ATOM 893 O O . ALA A 1 118 ? 8.392 21.473 3.674 1.00 56.50 118 ALA A O 1
ATOM 894 N N . ARG A 1 119 ? 9.428 22.475 1.947 1.00 58.94 119 ARG A N 1
ATOM 895 C CA . ARG A 1 119 ? 9.655 23.766 2.630 1.00 58.94 119 ARG A CA 1
ATOM 896 C C . ARG A 1 119 ? 8.360 24.470 3.038 1.00 58.94 119 ARG A C 1
ATOM 898 O O . ARG A 1 119 ? 8.311 25.121 4.078 1.00 58.94 119 ARG A O 1
ATOM 905 N N . GLN A 1 120 ? 7.301 24.367 2.238 1.00 58.78 120 GLN A N 1
ATOM 906 C CA . GLN A 1 120 ? 6.005 24.940 2.611 1.00 58.78 120 GLN A CA 1
ATOM 907 C C . GLN A 1 120 ? 5.325 24.150 3.733 1.00 58.78 120 GLN A C 1
ATOM 909 O O . GLN A 1 120 ? 4.702 24.748 4.608 1.00 58.78 120 GLN A O 1
ATOM 914 N N . ARG A 1 121 ? 5.495 22.822 3.763 1.00 52.56 121 ARG A N 1
ATOM 915 C CA . ARG A 1 121 ? 5.005 21.983 4.868 1.00 52.56 121 ARG A CA 1
ATOM 916 C C . ARG A 1 121 ? 5.714 22.293 6.184 1.00 52.56 121 ARG A C 1
ATOM 918 O O . ARG A 1 121 ? 5.037 22.368 7.202 1.00 52.56 121 ARG A O 1
ATOM 925 N N . THR A 1 122 ? 7.027 22.532 6.163 1.00 52.22 122 THR A N 1
ATOM 926 C CA . THR A 1 122 ? 7.781 22.908 7.373 1.00 52.22 122 THR A CA 1
ATOM 927 C C . THR A 1 122 ? 7.436 24.316 7.870 1.00 52.22 122 THR A C 1
ATOM 929 O O . THR A 1 122 ? 7.327 24.522 9.078 1.00 52.22 122 THR A O 1
ATOM 932 N N . LYS A 1 123 ? 7.177 25.271 6.964 1.00 50.31 123 LYS A N 1
ATOM 933 C CA . LYS A 1 123 ? 6.681 26.615 7.326 1.00 50.31 123 LYS A CA 1
ATOM 934 C C . LYS A 1 123 ? 5.259 26.604 7.899 1.00 50.31 123 LYS A C 1
ATOM 936 O O . LYS A 1 123 ? 4.961 27.371 8.809 1.00 50.31 123 LYS A O 1
ATOM 941 N N . ALA A 1 124 ? 4.382 25.733 7.397 1.00 44.75 124 ALA A N 1
ATOM 942 C CA . ALA A 1 124 ? 3.028 25.584 7.931 1.00 44.75 124 ALA A CA 1
ATOM 943 C C . ALA A 1 124 ? 3.018 24.950 9.336 1.00 44.75 124 ALA A C 1
ATOM 945 O O . ALA A 1 124 ? 2.187 25.318 10.160 1.00 44.75 124 ALA A O 1
ATOM 946 N N . SER A 1 125 ? 3.960 24.046 9.641 1.00 40.59 125 SER A N 1
ATOM 947 C CA . SER A 1 125 ? 4.097 23.443 10.978 1.00 40.59 125 SER A CA 1
ATOM 948 C C . SER A 1 125 ? 4.742 24.362 12.019 1.00 40.59 125 SER A C 1
ATOM 950 O O . SER A 1 125 ? 4.475 24.204 13.202 1.00 40.59 125 SER A O 1
ATOM 952 N N . SER A 1 126 ? 5.553 25.349 11.616 1.00 38.81 126 SER A N 1
ATOM 953 C CA . SER A 1 126 ? 6.147 26.319 12.555 1.00 38.81 126 SER A CA 1
ATOM 954 C C . SER A 1 126 ? 5.150 27.339 13.124 1.00 38.81 126 SER A C 1
ATOM 956 O O . SER A 1 126 ? 5.490 28.052 14.061 1.00 38.81 126 SER A O 1
ATOM 958 N N . GLY A 1 127 ? 3.929 27.414 12.578 1.00 40.41 127 GLY A N 1
ATOM 959 C CA . GLY A 1 127 ? 2.849 28.262 13.095 1.00 40.41 127 GLY A CA 1
ATOM 960 C C . GLY A 1 127 ? 2.016 27.627 14.216 1.00 40.41 127 GLY A C 1
ATOM 961 O O . GLY A 1 127 ? 1.270 28.339 14.881 1.00 40.41 127 GLY A O 1
ATOM 962 N N . SER A 1 128 ? 2.137 26.315 14.457 1.00 34.41 128 SER A N 1
ATOM 963 C CA . SER A 1 128 ? 1.518 25.648 15.608 1.00 34.41 128 SER A CA 1
ATOM 964 C C . SER A 1 128 ? 2.575 25.428 16.686 1.00 34.41 128 SER A C 1
ATOM 966 O O . SER A 1 128 ? 3.501 24.639 16.495 1.00 34.41 128 SER A O 1
ATOM 968 N N . GLN A 1 129 ? 2.458 26.144 17.806 1.00 35.66 129 GLN A N 1
ATOM 969 C CA . GLN A 1 129 ? 3.289 25.927 18.990 1.00 35.66 129 GLN A CA 1
ATOM 970 C C . GLN A 1 129 ? 3.315 24.440 19.373 1.00 35.66 129 GLN A C 1
ATOM 972 O O . GLN A 1 129 ? 2.273 23.798 19.458 1.00 35.66 129 GLN A O 1
ATOM 977 N N . GLY A 1 130 ? 4.515 23.926 19.650 1.00 32.31 130 GLY A N 1
ATOM 978 C CA . GLY A 1 130 ? 4.706 22.620 20.282 1.00 32.31 130 GLY A CA 1
ATOM 979 C C . GLY A 1 130 ? 5.379 21.574 19.397 1.00 32.31 130 GLY A C 1
ATOM 980 O O . GLY A 1 130 ? 4.736 20.646 18.925 1.00 32.31 130 GLY A O 1
ATOM 981 N N . GLY A 1 131 ? 6.697 21.715 19.226 1.00 41.34 131 GLY A N 1
ATOM 982 C CA . GLY A 1 131 ? 7.646 20.611 19.039 1.00 41.34 131 GLY A CA 1
ATOM 983 C C . GLY A 1 131 ? 7.286 19.529 18.019 1.00 41.34 131 GLY A C 1
ATOM 984 O O . GLY A 1 131 ? 6.936 18.414 18.393 1.00 41.34 131 GLY A O 1
ATOM 985 N N . THR A 1 132 ? 7.485 19.787 16.728 1.00 30.98 132 THR A N 1
ATOM 986 C CA . THR A 1 132 ? 7.488 18.710 15.729 1.00 30.98 132 THR A CA 1
ATOM 987 C C . THR A 1 132 ? 8.900 18.199 15.491 1.00 30.98 132 THR A C 1
ATOM 989 O O . THR A 1 132 ? 9.728 18.870 14.871 1.00 30.98 132 THR A O 1
ATOM 992 N N . SER A 1 133 ? 9.127 16.983 15.996 1.00 36.25 133 SER A N 1
ATOM 993 C CA . SER A 1 133 ? 10.246 16.105 15.669 1.00 36.25 133 SER A CA 1
ATOM 994 C C . SER A 1 133 ? 10.545 16.106 14.168 1.00 36.25 133 SER A C 1
ATOM 996 O O . SER A 1 133 ? 9.646 16.056 13.326 1.00 36.25 133 SER A O 1
ATOM 998 N N . ARG A 1 134 ? 11.842 16.079 13.866 1.00 31.64 134 ARG A N 1
ATOM 999 C CA . ARG A 1 134 ? 12.508 15.990 12.557 1.00 31.64 134 ARG A CA 1
ATOM 1000 C C . ARG A 1 134 ? 12.131 14.726 11.743 1.00 31.64 134 ARG A C 1
ATOM 1002 O O . ARG A 1 134 ? 12.647 14.530 10.652 1.00 31.64 134 ARG A O 1
ATOM 1009 N N . ASP A 1 135 ? 11.196 13.909 12.237 1.00 34.53 135 ASP A N 1
ATOM 1010 C CA . ASP A 1 135 ? 10.834 12.561 11.762 1.00 34.53 135 ASP A CA 1
ATOM 1011 C C . ASP A 1 135 ? 9.692 12.488 10.723 1.00 34.53 135 ASP A C 1
ATOM 1013 O O . ASP A 1 135 ? 9.268 11.396 10.322 1.00 34.53 135 ASP A O 1
ATOM 1017 N N . ASP A 1 136 ? 9.150 13.624 10.278 1.00 34.28 136 ASP A N 1
ATOM 1018 C CA . ASP A 1 136 ? 7.899 13.657 9.502 1.00 34.28 136 ASP A CA 1
ATOM 1019 C C . ASP A 1 136 ? 8.054 13.499 7.975 1.00 34.28 136 ASP A C 1
ATOM 1021 O O . ASP A 1 136 ? 7.050 13.475 7.255 1.00 34.28 136 ASP A O 1
ATOM 1025 N N . VAL A 1 137 ? 9.276 13.304 7.460 1.00 35.34 137 VAL A N 1
ATOM 1026 C CA . VAL A 1 137 ? 9.526 13.015 6.032 1.00 35.34 137 VAL A CA 1
ATOM 1027 C C . VAL A 1 137 ? 10.328 11.711 5.875 1.00 35.34 137 VAL A C 1
ATOM 1029 O O . VAL A 1 137 ? 11.536 11.742 5.689 1.00 35.34 137 VAL A O 1
ATOM 1032 N N . PRO A 1 138 ? 9.681 10.527 5.917 1.00 35.91 138 PRO A N 1
ATOM 1033 C CA . PRO A 1 138 ? 10.378 9.236 6.017 1.00 35.91 138 PRO A CA 1
ATOM 1034 C C . PRO A 1 138 ? 11.088 8.746 4.746 1.00 35.91 138 PRO A C 1
ATOM 1036 O O . PRO A 1 138 ? 11.517 7.598 4.717 1.00 35.91 138 PRO A O 1
ATOM 1039 N N . TRP A 1 139 ? 11.090 9.527 3.668 1.00 39.09 139 TRP A N 1
ATOM 1040 C CA . TRP A 1 139 ? 11.556 9.102 2.342 1.00 39.09 139 TRP A CA 1
ATOM 1041 C C . TRP A 1 139 ? 12.459 10.126 1.661 1.00 39.09 139 TRP A C 1
ATOM 1043 O O . TRP A 1 139 ? 12.893 9.869 0.544 1.00 39.09 139 TRP A O 1
ATOM 1053 N N . LEU A 1 140 ? 12.735 11.266 2.302 1.00 31.84 140 LEU A N 1
ATOM 1054 C CA . LEU A 1 140 ? 13.822 12.126 1.862 1.00 31.84 140 LEU A CA 1
ATOM 1055 C C . LEU A 1 140 ? 15.074 11.579 2.554 1.00 31.84 140 LEU A C 1
ATOM 1057 O O . LEU A 1 140 ? 15.204 11.776 3.762 1.00 31.84 140 LEU A O 1
ATOM 1061 N N . PRO A 1 141 ? 15.942 10.812 1.872 1.00 31.09 141 PRO A N 1
ATOM 1062 C CA . PRO A 1 141 ? 17.271 10.596 2.411 1.00 31.09 141 PRO A CA 1
ATOM 1063 C C . PRO A 1 141 ? 17.898 11.974 2.634 1.00 31.09 141 PRO A C 1
ATOM 1065 O O . PRO A 1 141 ? 17.785 12.850 1.772 1.00 31.09 141 PRO A O 1
ATOM 1068 N N . ASP A 1 142 ? 18.531 12.171 3.790 1.00 35.16 142 ASP A N 1
ATOM 1069 C CA . ASP A 1 142 ? 19.521 13.228 3.949 1.00 35.16 142 ASP A CA 1
ATOM 1070 C C . ASP A 1 142 ? 20.617 12.904 2.934 1.00 35.16 142 ASP A C 1
ATOM 1072 O O . ASP A 1 142 ? 21.479 12.067 3.183 1.00 35.16 142 ASP A O 1
ATOM 1076 N N . ILE A 1 143 ? 20.506 13.457 1.726 1.00 36.53 143 ILE A N 1
ATOM 1077 C CA . ILE A 1 143 ? 21.573 13.394 0.739 1.00 36.53 143 ILE A CA 1
ATOM 1078 C C . ILE A 1 143 ? 22.541 14.477 1.197 1.00 36.53 143 ILE A C 1
ATOM 1080 O O . ILE A 1 143 ? 22.219 15.660 1.031 1.00 36.53 143 ILE A O 1
ATOM 1084 N N . PRO A 1 144 ? 23.690 14.132 1.810 1.00 32.03 144 PRO A N 1
ATOM 1085 C CA . PRO A 1 144 ? 24.734 15.118 1.968 1.00 32.03 144 PRO A CA 1
ATOM 1086 C C . PRO A 1 144 ? 25.092 15.549 0.546 1.00 32.03 144 PRO A C 1
ATOM 1088 O O . PRO A 1 144 ? 25.561 14.749 -0.257 1.00 32.03 144 PRO A O 1
ATOM 1091 N N . LEU A 1 145 ? 24.780 16.795 0.200 1.00 37.31 145 LEU A N 1
ATOM 1092 C CA . LEU A 1 145 ? 25.242 17.415 -1.042 1.00 37.31 145 LEU A CA 1
ATOM 1093 C C . LEU A 1 145 ? 26.721 17.829 -0.935 1.00 37.31 145 LEU A C 1
ATOM 1095 O O . LEU A 1 145 ? 27.296 18.274 -1.920 1.00 37.31 145 LEU A O 1
ATOM 1099 N N . ASP A 1 146 ? 27.358 17.629 0.222 1.00 36.19 146 ASP A N 1
ATOM 1100 C CA . ASP A 1 146 ? 28.749 18.017 0.466 1.00 36.19 146 ASP A CA 1
ATOM 1101 C C . ASP A 1 146 ? 29.819 17.213 -0.304 1.00 36.19 146 ASP A C 1
ATOM 1103 O O . ASP A 1 146 ? 30.768 17.837 -0.778 1.00 36.19 146 ASP A O 1
ATOM 1107 N N . PRO A 1 147 ? 29.715 15.889 -0.559 1.00 39.00 147 PRO A N 1
ATOM 1108 C CA . PRO A 1 147 ? 30.689 15.215 -1.415 1.00 39.00 147 PRO A CA 1
ATOM 1109 C C . PRO A 1 147 ? 30.480 15.525 -2.910 1.00 39.00 147 PRO A C 1
ATOM 1111 O O . PRO A 1 147 ? 31.382 15.284 -3.708 1.00 39.00 147 PRO A O 1
ATOM 1114 N N . ALA A 1 148 ? 29.336 16.104 -3.307 1.00 38.28 148 ALA A N 1
ATOM 1115 C CA . ALA A 1 148 ? 29.050 16.477 -4.697 1.00 38.28 148 ALA A CA 1
ATOM 1116 C C . ALA A 1 148 ? 29.833 17.721 -5.172 1.00 38.28 148 ALA A C 1
ATOM 1118 O O . ALA A 1 148 ? 29.867 18.008 -6.366 1.00 38.28 148 ALA A O 1
ATOM 1119 N N . ILE A 1 149 ? 30.485 18.441 -4.253 1.00 42.28 149 ILE A N 1
ATOM 1120 C CA . ILE A 1 149 ? 31.283 19.641 -4.551 1.00 42.28 149 ILE A CA 1
ATOM 1121 C C . ILE A 1 149 ? 32.744 19.272 -4.883 1.00 42.28 149 ILE A C 1
ATOM 1123 O O . ILE A 1 149 ? 33.445 20.050 -5.523 1.00 42.28 149 ILE A O 1
ATOM 1127 N N . ALA A 1 150 ? 33.202 18.068 -4.518 1.00 42.06 150 ALA A N 1
ATOM 1128 C CA . ALA A 1 150 ? 34.594 17.651 -4.706 1.00 42.06 150 ALA A CA 1
ATOM 1129 C C . ALA A 1 150 ? 34.891 17.032 -6.088 1.00 42.06 150 ALA A C 1
ATOM 1131 O O . ALA A 1 150 ? 36.047 17.009 -6.503 1.00 42.06 150 ALA A O 1
ATOM 1132 N N . ALA A 1 151 ? 33.873 16.544 -6.811 1.00 42.62 151 ALA A N 1
ATOM 1133 C CA . ALA A 1 151 ? 34.029 15.980 -8.154 1.00 42.62 151 ALA A CA 1
ATOM 1134 C C . ALA A 1 151 ? 32.709 16.079 -8.958 1.00 42.62 151 ALA A C 1
ATOM 1136 O O . ALA A 1 151 ? 31.769 15.326 -8.679 1.00 42.62 151 ALA A O 1
ATOM 1137 N N . PRO A 1 152 ? 32.610 16.967 -9.967 1.00 46.44 152 PRO A N 1
ATOM 1138 C CA . PRO A 1 152 ? 31.366 17.206 -10.711 1.00 46.44 152 PRO A CA 1
ATOM 1139 C C . PRO A 1 152 ? 30.868 15.971 -11.483 1.00 46.44 152 PRO A C 1
ATOM 1141 O O . PRO A 1 152 ? 29.666 15.797 -11.672 1.00 46.44 152 PRO A O 1
ATOM 1144 N N . GLU A 1 153 ? 31.768 15.069 -11.870 1.00 43.00 153 GLU A N 1
ATOM 1145 C CA . GLU A 1 153 ? 31.440 13.824 -12.577 1.00 43.00 153 GLU A CA 1
ATOM 1146 C C . GLU A 1 153 ? 30.752 12.802 -11.655 1.00 43.00 153 GLU A C 1
ATOM 1148 O O . GLU A 1 153 ? 29.736 12.209 -12.018 1.00 43.00 153 GLU A O 1
ATOM 1153 N N . ILE A 1 154 ? 31.244 12.652 -10.420 1.00 39.69 154 ILE A N 1
ATOM 1154 C CA . ILE A 1 154 ? 30.673 11.741 -9.415 1.00 39.69 154 ILE A CA 1
ATOM 1155 C C . ILE A 1 154 ? 29.314 12.266 -8.938 1.00 39.69 154 ILE A C 1
ATOM 1157 O O . ILE A 1 154 ? 28.374 11.490 -8.766 1.00 39.69 154 ILE A O 1
ATOM 1161 N N . ALA A 1 155 ? 29.177 13.587 -8.793 1.00 45.12 155 ALA A N 1
ATOM 1162 C CA . ALA A 1 155 ? 27.916 14.235 -8.445 1.00 45.12 155 ALA A CA 1
ATOM 1163 C C . ALA A 1 155 ? 26.805 13.945 -9.465 1.00 45.12 155 ALA A C 1
ATOM 1165 O O . ALA A 1 155 ? 25.680 13.630 -9.076 1.00 45.12 155 ALA A O 1
ATOM 1166 N N . LEU A 1 156 ? 27.121 14.004 -10.762 1.00 48.72 156 LEU A N 1
ATOM 1167 C CA . LEU A 1 156 ? 26.170 13.703 -11.834 1.00 48.72 156 LEU A CA 1
ATOM 1168 C C . LEU A 1 156 ? 25.744 12.234 -11.827 1.00 48.72 156 LEU A C 1
ATOM 1170 O O . LEU A 1 156 ? 24.557 11.949 -11.977 1.00 48.72 156 LEU A O 1
ATOM 1174 N N . VAL A 1 157 ? 26.677 11.308 -11.596 1.00 45.84 157 VAL A N 1
ATOM 1175 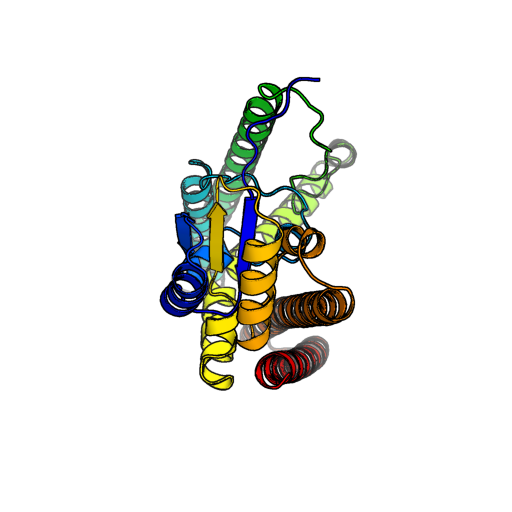C CA . VAL A 1 157 ? 26.371 9.871 -11.499 1.00 45.84 157 VAL A CA 1
ATOM 1176 C C . VAL A 1 157 ? 25.502 9.574 -10.276 1.00 45.84 157 VAL A C 1
ATOM 1178 O O . VAL A 1 157 ? 24.494 8.881 -10.395 1.00 45.84 157 VAL A O 1
ATOM 1181 N N . VAL A 1 158 ? 25.829 10.137 -9.110 1.00 52.66 158 VAL A N 1
ATOM 1182 C CA . VAL A 1 158 ? 25.033 9.971 -7.882 1.00 52.66 158 VAL A CA 1
ATOM 1183 C C . VAL A 1 158 ? 23.640 10.580 -8.043 1.00 52.66 158 VAL A C 1
ATOM 1185 O O . VAL A 1 158 ? 22.650 9.948 -7.669 1.00 52.66 158 VAL A O 1
ATOM 1188 N N . LEU A 1 159 ? 23.537 11.770 -8.641 1.00 55.34 159 LEU A N 1
ATOM 1189 C CA . LEU A 1 159 ? 22.257 12.424 -8.909 1.00 55.34 159 LEU A CA 1
ATOM 1190 C C . LEU A 1 159 ? 21.422 11.633 -9.919 1.00 55.34 159 LEU A C 1
ATOM 1192 O O . LEU A 1 159 ? 20.215 11.495 -9.728 1.00 55.34 159 LEU A O 1
ATOM 1196 N N . ALA A 1 160 ? 22.052 11.070 -10.952 1.00 54.38 160 ALA A N 1
ATOM 1197 C CA . ALA A 1 160 ? 21.391 10.188 -11.903 1.00 54.38 160 ALA A CA 1
ATOM 1198 C C . ALA A 1 160 ? 20.869 8.931 -11.198 1.00 54.38 160 ALA A C 1
ATOM 1200 O O . ALA A 1 160 ? 19.683 8.639 -11.301 1.00 54.38 160 ALA A O 1
ATOM 1201 N N . ILE A 1 161 ? 21.697 8.230 -10.416 1.00 58.22 161 ILE A N 1
ATOM 1202 C CA . ILE A 1 161 ? 21.279 7.042 -9.651 1.00 58.22 161 ILE A CA 1
ATOM 1203 C C . ILE A 1 161 ? 20.113 7.380 -8.718 1.00 58.22 161 ILE A C 1
ATOM 1205 O O . ILE A 1 161 ? 19.112 6.664 -8.702 1.00 58.22 161 ILE A O 1
ATOM 1209 N N . ALA A 1 162 ? 20.202 8.487 -7.978 1.00 60.53 162 ALA A N 1
ATOM 1210 C CA . ALA A 1 162 ? 19.121 8.952 -7.117 1.00 60.53 162 ALA A CA 1
ATOM 1211 C C . ALA A 1 162 ? 17.847 9.237 -7.926 1.00 60.53 162 ALA A C 1
ATOM 1213 O O . ALA A 1 162 ? 16.763 8.804 -7.541 1.00 60.53 162 ALA A O 1
ATOM 1214 N N . PHE A 1 163 ? 17.971 9.900 -9.074 1.00 62.16 163 PHE A N 1
ATOM 1215 C CA . PHE A 1 163 ? 16.850 10.173 -9.963 1.00 62.16 163 PHE A CA 1
ATOM 1216 C C . PHE A 1 163 ? 16.199 8.881 -10.478 1.00 62.16 163 PHE A C 1
ATOM 1218 O O . PHE A 1 163 ? 14.988 8.723 -10.341 1.00 62.16 163 PHE A O 1
ATOM 1225 N N . PHE A 1 164 ? 16.985 7.923 -10.973 1.00 65.19 164 PHE A N 1
ATOM 1226 C CA . PHE A 1 164 ? 16.504 6.610 -11.412 1.00 65.19 164 PHE A CA 1
ATOM 1227 C C . PHE A 1 164 ? 15.836 5.824 -10.279 1.00 65.19 164 PHE A C 1
ATOM 1229 O O . PHE A 1 164 ? 14.798 5.202 -10.499 1.00 65.19 164 PHE A O 1
ATOM 1236 N N . LEU A 1 165 ? 16.377 5.878 -9.058 1.00 64.88 165 LEU A N 1
ATOM 1237 C CA . LEU A 1 165 ? 15.768 5.250 -7.885 1.00 64.88 165 LEU A CA 1
ATOM 1238 C C . LEU A 1 165 ? 14.416 5.877 -7.541 1.00 64.88 165 LEU A C 1
ATOM 1240 O O . LEU A 1 165 ? 13.451 5.152 -7.299 1.00 64.88 165 LEU A O 1
ATOM 1244 N N . VAL A 1 166 ? 14.320 7.209 -7.537 1.00 65.06 166 VAL A N 1
ATOM 1245 C CA . VAL A 1 166 ? 13.060 7.901 -7.229 1.00 65.06 166 VAL A CA 1
ATOM 1246 C C . VAL A 1 166 ? 12.027 7.663 -8.328 1.00 65.06 166 VAL A C 1
ATOM 1248 O O . VAL A 1 166 ? 10.857 7.422 -8.041 1.00 65.06 166 VAL A O 1
ATOM 1251 N N . LEU A 1 167 ? 12.458 7.654 -9.582 1.00 66.75 167 LEU A N 1
ATOM 1252 C CA . LEU A 1 167 ? 11.622 7.364 -10.737 1.00 66.75 167 LEU A CA 1
ATOM 1253 C C . LEU A 1 167 ? 11.126 5.917 -10.733 1.00 66.75 167 LEU A C 1
ATOM 1255 O O . LEU A 1 167 ? 9.939 5.672 -10.927 1.00 66.75 167 LEU A O 1
ATOM 1259 N N . GLY A 1 168 ? 12.004 4.964 -10.417 1.00 67.25 168 GLY A N 1
ATOM 1260 C CA . GLY A 1 168 ? 11.645 3.568 -10.192 1.00 67.25 168 GLY A CA 1
ATOM 1261 C C . GLY A 1 168 ? 10.657 3.419 -9.036 1.00 67.25 168 GLY A C 1
ATOM 1262 O O . GLY A 1 168 ? 9.647 2.736 -9.184 1.00 67.25 168 GLY A O 1
ATOM 1263 N N . ALA A 1 169 ? 10.872 4.119 -7.919 1.00 65.94 169 ALA A N 1
ATOM 1264 C CA . ALA A 1 169 ? 9.932 4.155 -6.799 1.00 65.94 169 ALA A CA 1
ATOM 1265 C C . ALA A 1 169 ? 8.582 4.784 -7.187 1.00 65.94 169 ALA A C 1
ATOM 1267 O O . ALA A 1 169 ? 7.534 4.348 -6.710 1.00 65.94 169 ALA A O 1
ATOM 1268 N N . PHE A 1 170 ? 8.587 5.776 -8.074 1.00 66.81 170 PHE A N 1
ATOM 1269 C CA . PHE A 1 170 ? 7.377 6.404 -8.582 1.00 66.81 170 PHE A CA 1
ATOM 1270 C C . PHE A 1 170 ? 6.597 5.479 -9.525 1.00 66.81 170 PHE A C 1
ATOM 1272 O O . PHE A 1 170 ? 5.393 5.311 -9.347 1.00 66.81 170 PHE A O 1
ATOM 1279 N N . VAL A 1 171 ? 7.267 4.822 -10.477 1.00 68.56 171 VAL A N 1
ATOM 1280 C CA . VAL A 1 171 ? 6.665 3.793 -11.345 1.00 68.56 171 VAL A CA 1
ATOM 1281 C C . VAL A 1 171 ? 6.109 2.647 -10.505 1.00 68.56 171 VAL A C 1
ATOM 1283 O O . VAL A 1 171 ? 4.969 2.215 -10.717 1.00 68.56 171 VAL A O 1
ATOM 1286 N N . LEU A 1 172 ? 6.893 2.207 -9.514 1.00 69.19 172 LEU A N 1
ATOM 1287 C CA . LEU A 1 172 ? 6.474 1.225 -8.527 1.00 69.19 172 LEU A CA 1
ATOM 1288 C C . LEU A 1 172 ? 5.173 1.687 -7.865 1.00 69.19 172 LEU A C 1
ATOM 1290 O O . LEU A 1 172 ? 4.222 0.926 -7.823 1.00 69.19 172 LEU A O 1
ATOM 1294 N N . PHE A 1 173 ? 5.090 2.930 -7.399 1.00 68.00 173 PHE A N 1
ATOM 1295 C CA . PHE A 1 173 ? 3.929 3.445 -6.676 1.00 68.00 173 PHE A CA 1
ATOM 1296 C C . PHE A 1 173 ? 2.688 3.704 -7.545 1.00 68.00 173 PHE A C 1
ATOM 1298 O O . PHE A 1 173 ? 1.577 3.408 -7.108 1.00 68.00 173 PHE A O 1
ATOM 1305 N N . LEU A 1 174 ? 2.848 4.276 -8.741 1.00 70.31 174 LEU A N 1
ATOM 1306 C CA . LEU A 1 174 ? 1.732 4.800 -9.536 1.00 70.31 174 LEU A CA 1
ATOM 1307 C C . LEU A 1 174 ? 1.109 3.753 -10.467 1.00 70.31 174 LEU A C 1
ATOM 1309 O O . LEU A 1 174 ? -0.100 3.761 -10.677 1.00 70.31 174 LEU A O 1
ATOM 1313 N N . VAL A 1 175 ? 1.929 2.867 -11.035 1.00 71.25 175 VAL A N 1
ATOM 1314 C CA . VAL A 1 175 ? 1.488 1.917 -12.069 1.00 71.25 175 VAL A CA 1
ATOM 1315 C C . VAL A 1 175 ? 1.541 0.492 -11.539 1.00 71.25 175 VAL A C 1
ATOM 1317 O O . VAL A 1 175 ? 0.553 -0.240 -11.601 1.00 71.25 175 VAL A O 1
ATOM 1320 N N . TRP A 1 176 ? 2.680 0.102 -10.968 1.00 75.56 176 TRP A N 1
ATOM 1321 C CA . TRP A 1 176 ? 2.911 -1.287 -10.589 1.00 75.56 176 TRP A CA 1
ATOM 1322 C C . TRP A 1 176 ? 2.135 -1.702 -9.341 1.00 75.56 176 TRP A C 1
ATOM 1324 O O . TRP A 1 176 ? 1.448 -2.719 -9.333 1.00 75.56 176 TRP A O 1
ATOM 1334 N N . LEU A 1 177 ? 2.208 -0.903 -8.279 1.00 77.12 177 LEU A N 1
ATOM 1335 C CA . LEU A 1 177 ? 1.637 -1.224 -6.977 1.00 77.12 177 LEU A CA 1
ATOM 1336 C C . LEU A 1 177 ? 0.105 -1.327 -7.023 1.00 77.12 177 LEU A C 1
ATOM 1338 O O . LEU A 1 177 ? -0.403 -2.281 -6.439 1.00 77.12 177 LEU A O 1
ATOM 1342 N N . PRO A 1 178 ? -0.649 -0.476 -7.750 1.00 75.62 178 PRO A N 1
ATOM 1343 C CA . PRO A 1 178 ? -2.081 -0.686 -7.965 1.00 75.62 178 PRO A CA 1
ATOM 1344 C C . PRO A 1 178 ? -2.399 -1.971 -8.740 1.00 75.62 178 PRO A C 1
ATOM 1346 O O . PRO A 1 178 ? -3.331 -2.683 -8.369 1.00 75.62 178 PRO A O 1
ATOM 1349 N N . ALA A 1 179 ? -1.620 -2.312 -9.772 1.00 81.44 179 ALA A N 1
ATOM 1350 C CA . ALA A 1 179 ? -1.814 -3.551 -10.527 1.00 81.44 179 ALA A CA 1
ATOM 1351 C C . ALA A 1 179 ? -1.567 -4.786 -9.645 1.00 81.44 179 ALA A C 1
ATOM 1353 O O . ALA A 1 179 ? -2.413 -5.676 -9.552 1.00 81.44 179 ALA A O 1
ATOM 1354 N N . VAL A 1 180 ? -0.454 -4.794 -8.910 1.00 82.56 180 VAL A N 1
ATOM 1355 C CA . VAL A 1 180 ? -0.114 -5.843 -7.942 1.00 82.56 180 VAL A CA 1
ATOM 1356 C C . VAL A 1 180 ? -1.170 -5.929 -6.835 1.00 82.56 180 VAL A C 1
ATOM 1358 O O . VAL A 1 180 ? -1.600 -7.022 -6.464 1.00 82.56 180 VAL A O 1
ATOM 1361 N N . PHE A 1 181 ? -1.661 -4.786 -6.351 1.00 83.19 181 PHE A N 1
ATOM 1362 C CA . PHE A 1 181 ? -2.748 -4.708 -5.375 1.00 83.19 181 PHE A CA 1
ATOM 1363 C C . PHE A 1 181 ? -4.034 -5.364 -5.883 1.00 83.19 181 PHE A C 1
ATOM 1365 O O . PHE A 1 181 ? -4.674 -6.108 -5.134 1.00 83.19 181 PHE A O 1
ATOM 1372 N N . LEU A 1 182 ? -4.405 -5.122 -7.143 1.00 84.38 182 LEU A N 1
ATOM 1373 C CA . LEU A 1 182 ? -5.571 -5.736 -7.779 1.00 84.38 182 LEU A CA 1
ATOM 1374 C C . LEU A 1 182 ? -5.399 -7.249 -7.936 1.00 84.38 182 LEU A C 1
ATOM 1376 O O . LEU A 1 182 ? -6.300 -7.993 -7.555 1.00 84.38 182 LEU A O 1
ATOM 1380 N N . VAL A 1 183 ? -4.239 -7.714 -8.409 1.00 85.69 183 VAL A N 1
ATOM 1381 C CA . VAL A 1 183 ? -3.946 -9.151 -8.564 1.00 85.69 183 VAL A CA 1
ATOM 1382 C C . VAL A 1 183 ? -4.040 -9.876 -7.223 1.00 85.69 183 VAL A C 1
ATOM 1384 O O . VAL A 1 183 ? -4.740 -10.879 -7.100 1.00 85.69 183 VAL A O 1
ATOM 1387 N N . ILE A 1 184 ? -3.404 -9.341 -6.181 1.00 85.38 184 ILE A N 1
ATOM 1388 C CA . ILE A 1 184 ? -3.455 -9.938 -4.839 1.00 85.38 184 ILE A CA 1
ATOM 1389 C C . ILE A 1 184 ? -4.873 -9.882 -4.275 1.00 85.38 184 ILE A C 1
ATOM 1391 O O . ILE A 1 184 ? -5.329 -10.832 -3.635 1.00 85.38 184 ILE A O 1
ATOM 1395 N N . SER A 1 185 ? -5.603 -8.795 -4.526 1.00 84.31 185 SER A N 1
ATOM 1396 C CA . SER A 1 185 ? -7.014 -8.706 -4.148 1.00 84.31 185 SER A CA 1
ATOM 1397 C C . SER A 1 185 ? -7.837 -9.794 -4.828 1.00 84.31 185 SER A C 1
ATOM 1399 O O . SER A 1 185 ? -8.652 -10.413 -4.156 1.00 84.31 185 SER A O 1
ATOM 1401 N N . LEU A 1 186 ? -7.593 -10.096 -6.102 1.00 86.62 186 LEU A N 1
ATOM 1402 C CA . LEU A 1 186 ? -8.288 -11.168 -6.811 1.00 86.62 186 LEU A CA 1
ATOM 1403 C C . LEU A 1 186 ? -7.966 -12.545 -6.208 1.00 86.62 186 LEU A C 1
ATOM 1405 O O . LEU A 1 186 ? -8.879 -13.279 -5.839 1.00 86.62 186 LEU A O 1
ATOM 1409 N N . VAL A 1 187 ? -6.680 -12.852 -6.010 1.00 86.12 187 VAL A N 1
ATOM 1410 C CA . VAL A 1 187 ? -6.222 -14.139 -5.444 1.00 86.12 187 VAL A CA 1
ATOM 1411 C C . VAL A 1 187 ? -6.729 -14.351 -4.014 1.00 86.12 187 VAL A C 1
ATOM 1413 O O . VAL A 1 187 ? -7.023 -15.469 -3.603 1.00 86.12 187 VAL A O 1
ATOM 1416 N N . THR A 1 188 ? -6.874 -13.274 -3.243 1.00 84.62 188 THR A N 1
ATOM 1417 C CA . THR A 1 188 ? -7.376 -13.330 -1.861 1.00 84.62 188 THR A CA 1
ATOM 1418 C C . THR A 1 188 ? -8.899 -13.177 -1.753 1.00 84.62 188 THR A C 1
ATOM 1420 O O . THR A 1 188 ? -9.409 -12.973 -0.647 1.00 84.62 188 THR A O 1
ATOM 1423 N N . PHE A 1 189 ? -9.641 -13.259 -2.867 1.00 84.56 189 PHE A N 1
ATOM 1424 C CA . PHE A 1 189 ? -11.099 -13.057 -2.927 1.00 84.56 189 PHE A CA 1
ATOM 1425 C C . PHE A 1 189 ? -11.554 -11.738 -2.274 1.00 84.56 189 PHE A C 1
ATOM 1427 O O . PHE A 1 189 ? -12.497 -11.681 -1.483 1.00 84.56 189 PHE A O 1
ATOM 1434 N N . GLY A 1 190 ? -10.825 -10.662 -2.548 1.00 82.94 190 GLY A N 1
ATOM 1435 C CA . GLY A 1 190 ? -11.074 -9.316 -2.042 1.00 82.94 190 GLY A CA 1
ATOM 1436 C C . GLY A 1 190 ? -10.650 -9.085 -0.590 1.00 82.94 190 GLY A C 1
ATOM 1437 O O . GLY A 1 190 ? -10.875 -7.989 -0.072 1.00 82.94 190 GLY A O 1
ATOM 1438 N N . ALA A 1 191 ? -10.030 -10.057 0.092 1.00 85.38 191 ALA A N 1
ATOM 1439 C CA . ALA A 1 191 ? -9.597 -9.875 1.480 1.00 85.38 191 ALA A CA 1
ATOM 1440 C C . ALA A 1 191 ? -8.532 -8.773 1.606 1.00 85.38 191 ALA A C 1
ATOM 1442 O O . ALA A 1 191 ? -8.638 -7.918 2.484 1.00 85.38 191 ALA A O 1
ATOM 1443 N N . TRP A 1 192 ? -7.565 -8.723 0.684 1.00 86.62 192 TRP A N 1
ATOM 1444 C CA . TRP A 1 192 ? -6.558 -7.657 0.651 1.00 86.62 192 TRP A CA 1
ATOM 1445 C C . TRP A 1 192 ? -7.174 -6.265 0.449 1.00 86.62 192 TRP A C 1
ATOM 1447 O O . TRP A 1 192 ? -6.835 -5.317 1.162 1.00 86.62 192 TRP A O 1
ATOM 1457 N N . TRP A 1 193 ? -8.159 -6.165 -0.448 1.00 86.19 193 TRP A N 1
ATOM 1458 C CA . TRP A 1 193 ? -8.939 -4.947 -0.679 1.00 86.19 193 TRP A CA 1
ATOM 1459 C C . TRP A 1 193 ? -9.699 -4.503 0.577 1.00 86.19 193 TRP A C 1
ATOM 1461 O O . TRP A 1 193 ? -9.701 -3.322 0.930 1.00 86.19 193 TRP A O 1
ATOM 1471 N N . ARG A 1 194 ? -10.329 -5.450 1.286 1.00 84.94 194 ARG A N 1
ATOM 1472 C CA . ARG A 1 194 ? -11.048 -5.181 2.540 1.00 84.94 194 ARG A CA 1
ATOM 1473 C C . ARG A 1 194 ? -10.131 -4.631 3.625 1.00 84.94 194 ARG A C 1
ATOM 1475 O O . ARG A 1 194 ? -10.518 -3.661 4.267 1.00 84.94 194 ARG A O 1
ATOM 1482 N N . LEU A 1 195 ? -8.930 -5.193 3.788 1.00 84.69 195 LEU A N 1
ATOM 1483 C CA . LEU A 1 195 ? -7.960 -4.765 4.806 1.00 84.69 195 LEU A CA 1
ATOM 1484 C C . LEU A 1 195 ? -7.574 -3.282 4.695 1.00 84.69 195 LEU A C 1
ATOM 1486 O O . LEU A 1 195 ? -7.248 -2.669 5.703 1.00 84.69 195 LEU A O 1
ATOM 1490 N N . HIS A 1 196 ? -7.658 -2.698 3.497 1.00 80.94 196 HIS A N 1
ATOM 1491 C CA . HIS A 1 196 ? -7.280 -1.306 3.226 1.00 80.94 196 HIS A CA 1
ATOM 1492 C C . HIS A 1 196 ? -8.449 -0.314 3.294 1.00 80.94 196 HIS A C 1
ATOM 1494 O O . HIS A 1 196 ? -8.261 0.888 3.077 1.00 80.94 196 HIS A O 1
ATOM 1500 N N . ARG A 1 197 ? -9.662 -0.786 3.606 1.00 83.44 197 ARG A N 1
ATOM 1501 C CA . ARG A 1 197 ? -10.787 0.098 3.931 1.00 83.44 197 ARG A CA 1
ATOM 1502 C C . ARG A 1 197 ? -10.481 0.793 5.251 1.00 83.44 197 ARG A C 1
ATOM 1504 O O . ARG A 1 197 ? -10.231 0.112 6.241 1.00 83.44 197 ARG A O 1
ATOM 1511 N N . VAL A 1 198 ? -10.494 2.123 5.246 1.00 80.44 198 VAL A N 1
ATOM 1512 C CA . VAL A 1 198 ? -10.266 2.947 6.440 1.00 80.44 198 VAL A CA 1
ATOM 1513 C C . VAL A 1 198 ? -11.520 3.722 6.775 1.00 80.44 198 VAL A C 1
ATOM 1515 O O . VAL A 1 198 ? -12.098 4.371 5.905 1.00 80.44 198 VAL A O 1
ATOM 1518 N N . ALA A 1 199 ? -11.875 3.705 8.053 1.00 81.31 199 ALA A N 1
ATOM 1519 C CA . ALA A 1 199 ? -12.819 4.620 8.659 1.00 81.31 199 ALA A CA 1
ATOM 1520 C C . ALA A 1 199 ? -12.150 5.339 9.835 1.00 81.31 199 ALA A C 1
ATOM 1522 O O . ALA A 1 199 ? -11.473 4.724 10.658 1.00 81.31 199 ALA A O 1
ATOM 1523 N N . PHE A 1 200 ? -12.348 6.647 9.911 1.00 79.44 200 PHE A N 1
ATOM 1524 C CA . PHE A 1 200 ? -12.049 7.446 11.087 1.00 79.44 200 PHE A CA 1
ATOM 1525 C C . PHE A 1 200 ? -13.309 7.559 11.928 1.00 79.44 200 PHE A C 1
ATOM 1527 O O . PHE A 1 200 ? -14.357 7.909 11.393 1.00 79.44 200 PHE A O 1
ATOM 1534 N N . VAL A 1 201 ? -13.191 7.292 13.224 1.00 80.44 201 VAL A N 1
ATOM 1535 C CA . VAL A 1 201 ? -14.247 7.496 14.216 1.00 80.44 201 VAL A CA 1
ATOM 1536 C C . VAL A 1 201 ? -13.839 8.684 15.073 1.00 80.44 201 VAL A C 1
ATOM 1538 O O . VAL A 1 201 ? -12.793 8.642 15.720 1.00 80.44 201 VAL A O 1
ATOM 1541 N N . MET A 1 202 ? -14.639 9.745 15.039 1.00 81.50 202 MET A N 1
ATOM 1542 C CA . MET A 1 202 ? -14.388 10.989 15.767 1.00 81.50 202 MET A CA 1
ATOM 1543 C C . MET A 1 202 ? -15.561 11.292 16.673 1.00 81.50 202 MET A C 1
ATOM 1545 O O . MET A 1 202 ? -16.672 11.459 16.180 1.00 81.50 202 MET A O 1
ATOM 1549 N N . THR A 1 203 ? -15.338 11.397 17.973 1.00 80.44 203 THR A N 1
ATOM 1550 C CA . THR A 1 203 ? -16.398 11.770 18.909 1.00 80.44 203 THR A CA 1
ATOM 1551 C C . THR A 1 203 ? -15.924 12.843 19.871 1.00 80.44 203 THR A C 1
ATOM 1553 O O . THR A 1 203 ? -14.801 12.798 20.360 1.00 80.44 203 THR A O 1
ATOM 1556 N N . SER A 1 204 ? -16.787 13.814 20.153 1.00 73.12 204 SER A N 1
ATOM 1557 C CA . SER A 1 204 ? -16.557 14.810 21.201 1.00 73.12 204 SER A CA 1
ATOM 1558 C C . SER A 1 204 ? -16.824 14.254 22.603 1.00 73.12 204 SER A C 1
ATOM 1560 O O . SER A 1 204 ? -16.434 14.871 23.593 1.00 73.12 204 SER A O 1
ATOM 1562 N N . GLN A 1 205 ? -17.466 13.085 22.717 1.00 65.94 205 GLN A N 1
ATOM 1563 C CA . GLN A 1 205 ? -17.801 12.499 24.009 1.00 65.94 205 GLN A CA 1
ATOM 1564 C C . GLN A 1 205 ? -16.625 11.744 24.630 1.00 65.94 205 GLN A C 1
ATOM 1566 O O . GLN A 1 205 ? -16.072 10.809 24.056 1.00 65.94 205 GLN A O 1
ATOM 1571 N N . HIS A 1 206 ? -16.322 12.098 25.877 1.00 62.75 206 HIS A N 1
ATOM 1572 C CA . HIS A 1 206 ? -15.392 11.387 26.751 1.00 62.75 206 HIS A CA 1
ATOM 1573 C C . HIS A 1 206 ? -16.144 10.418 27.669 1.00 62.75 206 HIS A C 1
ATOM 1575 O O . HIS A 1 206 ? -16.108 10.552 28.890 1.00 62.75 206 HIS A O 1
ATOM 1581 N N . ARG A 1 207 ? -16.861 9.441 27.102 1.00 67.56 207 ARG A N 1
ATOM 1582 C CA . ARG A 1 207 ? -17.373 8.301 27.881 1.00 67.56 207 ARG A CA 1
ATOM 1583 C C . ARG A 1 207 ? -16.523 7.067 27.590 1.00 67.56 207 ARG A C 1
ATOM 1585 O O . ARG A 1 207 ? -16.724 6.419 26.563 1.00 67.56 207 ARG A O 1
ATOM 1592 N N . PRO A 1 208 ? -15.572 6.717 28.479 1.00 69.00 208 PRO A N 1
ATOM 1593 C CA . PRO A 1 208 ? -14.652 5.612 28.232 1.00 69.00 208 PRO A CA 1
ATOM 1594 C C . PRO A 1 208 ? -15.362 4.263 28.077 1.00 69.00 208 PRO A C 1
ATOM 1596 O O . PRO A 1 208 ? -14.914 3.426 27.301 1.00 69.00 208 PRO A O 1
ATOM 1599 N N . ALA A 1 209 ? -16.481 4.062 28.784 1.00 75.56 209 ALA A N 1
ATOM 1600 C CA . ALA A 1 209 ? -17.251 2.818 28.749 1.00 75.56 209 ALA A CA 1
ATOM 1601 C C . ALA A 1 209 ? -17.902 2.553 27.380 1.00 75.56 209 ALA A C 1
ATOM 1603 O O . ALA A 1 209 ? -17.863 1.424 26.891 1.00 75.56 209 ALA A O 1
ATOM 1604 N N . ASP A 1 210 ? -18.435 3.590 26.732 1.00 81.38 210 ASP A N 1
ATOM 1605 C CA . ASP A 1 210 ? -19.110 3.445 25.441 1.00 81.38 210 ASP A CA 1
ATOM 1606 C C . ASP A 1 210 ? -18.081 3.224 24.316 1.00 81.38 210 ASP A C 1
ATOM 1608 O O . ASP A 1 210 ? -18.241 2.336 23.476 1.00 81.38 210 ASP A O 1
ATOM 1612 N N . LEU A 1 211 ? -16.951 3.946 24.359 1.00 82.81 211 LEU A N 1
ATOM 1613 C CA . LEU A 1 211 ? -15.816 3.750 23.444 1.00 82.81 211 LEU A CA 1
ATOM 1614 C C . LEU A 1 211 ? -15.168 2.369 23.589 1.00 82.81 211 LEU A C 1
ATOM 1616 O O . LEU A 1 211 ? -14.772 1.765 22.589 1.00 82.81 211 LEU A O 1
ATOM 1620 N N . LYS A 1 212 ? -15.098 1.845 24.816 1.00 86.81 212 LYS A N 1
ATOM 1621 C CA . LYS A 1 212 ? -14.640 0.482 25.096 1.00 86.81 212 LYS A CA 1
ATOM 1622 C C . LYS A 1 212 ? -15.515 -0.555 24.397 1.00 86.81 212 LYS A C 1
ATOM 1624 O O . LYS A 1 212 ? -14.984 -1.411 23.689 1.00 86.81 212 LYS A O 1
ATOM 1629 N N . ALA A 1 213 ? -16.835 -0.470 24.576 1.00 86.25 213 ALA A N 1
ATOM 1630 C CA . ALA A 1 213 ? -17.781 -1.408 23.974 1.00 86.25 213 ALA A CA 1
ATOM 1631 C C . ALA A 1 213 ? -17.714 -1.366 22.439 1.00 86.25 213 ALA A C 1
ATOM 1633 O O . ALA A 1 213 ? -17.635 -2.411 21.794 1.00 86.25 213 ALA A O 1
ATOM 1634 N N . VAL A 1 214 ? -17.636 -0.162 21.858 1.00 87.50 214 VAL A N 1
ATOM 1635 C CA . VAL A 1 214 ? -17.420 0.025 20.413 1.00 87.50 214 VAL A CA 1
ATOM 1636 C C . VAL A 1 214 ? -16.109 -0.627 19.965 1.00 87.50 214 VAL A C 1
ATOM 1638 O O . VAL A 1 214 ? -16.102 -1.393 19.004 1.00 87.50 214 VAL A O 1
ATOM 1641 N N . GLY A 1 215 ? -14.998 -0.379 20.664 1.00 87.50 215 GLY A N 1
ATOM 1642 C CA . GLY A 1 215 ? -13.699 -0.965 20.331 1.00 87.50 215 GLY A CA 1
ATOM 1643 C C . GLY A 1 215 ? -13.699 -2.498 20.385 1.00 87.50 215 GLY A C 1
ATOM 1644 O O . GLY A 1 215 ? -13.150 -3.148 19.493 1.00 87.50 215 GLY A O 1
ATOM 1645 N N . GLN A 1 216 ? -14.351 -3.087 21.390 1.00 90.06 216 GLN A N 1
ATOM 1646 C CA . GLN A 1 216 ? -14.480 -4.541 21.531 1.00 90.06 216 GLN A CA 1
ATOM 1647 C C . GLN A 1 216 ? -15.338 -5.156 20.417 1.00 90.06 216 GLN A C 1
ATOM 1649 O O . GLN A 1 216 ? -14.920 -6.146 19.815 1.00 90.06 216 GLN A O 1
ATOM 1654 N N . ASP A 1 217 ? -16.472 -4.543 20.074 1.00 89.88 217 ASP A N 1
ATOM 1655 C CA . ASP A 1 217 ? -17.342 -5.012 18.987 1.00 89.88 217 ASP A CA 1
ATOM 1656 C C . ASP A 1 217 ? -16.653 -4.906 17.616 1.00 89.88 217 ASP A C 1
ATOM 1658 O O . ASP A 1 217 ? -16.738 -5.821 16.789 1.00 89.88 217 ASP A O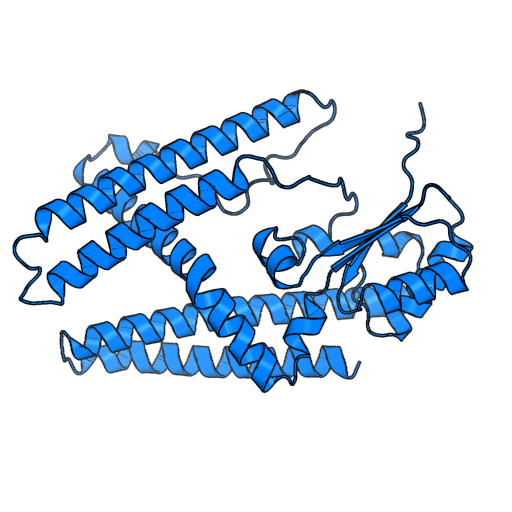 1
ATOM 1662 N N . LEU A 1 218 ? -15.911 -3.818 17.375 1.00 90.50 218 LEU A N 1
ATOM 1663 C CA . LEU A 1 218 ? -15.115 -3.647 16.156 1.00 90.50 218 LEU A CA 1
ATOM 1664 C C . LEU A 1 218 ? -14.026 -4.727 16.050 1.00 90.50 218 LEU A C 1
ATOM 1666 O O . LEU A 1 218 ? -13.854 -5.324 14.982 1.00 90.50 218 LEU A O 1
ATOM 1670 N N . LEU A 1 219 ? -13.320 -5.032 17.146 1.00 89.44 219 LEU A N 1
ATOM 1671 C CA . LEU A 1 219 ? -12.359 -6.141 17.185 1.00 89.44 219 LEU A CA 1
ATOM 1672 C C . LEU A 1 219 ? -13.047 -7.490 16.946 1.00 89.44 219 LEU A C 1
ATOM 1674 O O . LEU A 1 219 ? -12.549 -8.280 16.142 1.00 89.44 219 LEU A O 1
ATOM 1678 N N . GLY A 1 220 ? -14.206 -7.740 17.555 1.00 87.06 220 GLY A N 1
ATOM 1679 C CA . GLY A 1 220 ? -14.987 -8.962 17.329 1.00 87.06 220 GLY A CA 1
ATOM 1680 C C . GLY A 1 220 ? -15.346 -9.178 15.855 1.00 87.06 220 GLY A C 1
ATOM 1681 O O . GLY A 1 220 ? -15.334 -10.304 15.367 1.00 87.06 220 GLY A O 1
ATOM 1682 N N . ARG A 1 221 ? -15.562 -8.092 15.105 1.00 87.69 221 ARG A N 1
ATOM 1683 C CA . ARG A 1 221 ? -15.880 -8.121 13.666 1.00 87.69 221 ARG A CA 1
ATOM 1684 C C . ARG A 1 221 ? -14.675 -8.223 12.727 1.00 87.69 221 ARG A C 1
ATOM 1686 O O . ARG A 1 221 ? -14.857 -8.233 11.510 1.00 87.69 221 ARG A O 1
ATOM 1693 N N . GLY A 1 222 ? -13.452 -8.298 13.248 1.00 85.88 222 GLY A N 1
ATOM 1694 C CA . GLY A 1 222 ? -12.251 -8.398 12.408 1.00 85.88 222 GLY A CA 1
ATOM 1695 C C . GLY A 1 222 ? -11.535 -7.069 12.145 1.00 85.88 222 GLY A C 1
ATOM 1696 O O . GLY A 1 222 ? -10.646 -7.027 11.296 1.00 85.88 222 GLY A O 1
ATOM 1697 N N . ALA A 1 223 ? -11.892 -5.978 12.835 1.00 88.44 223 ALA A N 1
ATOM 1698 C CA . ALA A 1 223 ? -11.213 -4.700 12.634 1.00 88.44 223 ALA A CA 1
ATOM 1699 C C . ALA A 1 223 ? -9.747 -4.735 13.085 1.00 88.44 223 ALA A C 1
ATOM 1701 O O . ALA A 1 223 ? -9.366 -5.446 14.024 1.00 88.44 223 ALA A O 1
ATOM 1702 N N . ILE A 1 224 ? -8.944 -3.885 12.449 1.00 88.50 224 ILE A N 1
ATOM 1703 C CA . ILE A 1 224 ? -7.613 -3.499 12.915 1.00 88.50 224 ILE A CA 1
ATOM 1704 C C . ILE A 1 224 ? -7.727 -2.071 13.460 1.00 88.50 224 ILE A C 1
ATOM 1706 O O . ILE A 1 224 ? -8.013 -1.133 12.718 1.00 88.50 224 ILE A O 1
ATOM 1710 N N . LEU A 1 225 ? -7.526 -1.912 14.766 1.00 88.38 225 LEU A N 1
ATOM 1711 C CA . LEU A 1 225 ? -7.653 -0.629 15.459 1.00 88.38 225 LEU A CA 1
ATOM 1712 C C . LEU A 1 225 ? -6.299 0.086 15.570 1.00 88.38 225 LEU A C 1
ATOM 1714 O O . LEU A 1 225 ? -5.261 -0.561 15.730 1.00 88.38 225 LEU A O 1
ATOM 1718 N N . SER A 1 226 ? -6.294 1.421 15.507 1.00 85.06 226 SER A N 1
ATOM 1719 C CA . SER A 1 226 ? -5.112 2.230 15.850 1.00 85.06 226 SER A CA 1
ATOM 1720 C C . SER A 1 226 ? -4.764 2.170 17.338 1.00 85.06 226 SER A C 1
ATOM 1722 O O . SER A 1 226 ? -5.592 1.842 18.181 1.00 85.06 226 SER A O 1
ATOM 1724 N N . ARG A 1 227 ? -3.532 2.567 17.678 1.00 83.44 227 ARG A N 1
ATOM 1725 C CA . ARG A 1 227 ? -3.036 2.651 19.061 1.00 83.44 227 ARG A CA 1
ATOM 1726 C C . ARG A 1 227 ? -3.841 3.598 19.952 1.00 83.44 227 ARG A C 1
ATOM 1728 O O . ARG A 1 227 ? -3.863 3.394 21.157 1.00 83.44 227 ARG A O 1
ATOM 1735 N N . THR A 1 228 ? -4.536 4.576 19.377 1.00 82.06 228 THR A N 1
ATOM 1736 C CA . THR A 1 228 ? -5.442 5.466 20.120 1.00 82.06 228 THR A CA 1
ATOM 1737 C C . THR A 1 228 ? -6.569 4.721 20.842 1.00 82.06 228 THR A C 1
ATOM 1739 O O . THR A 1 228 ? -7.020 5.178 21.886 1.00 82.06 228 THR A O 1
ATOM 1742 N N . TRP A 1 229 ? -6.977 3.544 20.355 1.00 85.38 229 TRP A N 1
ATOM 1743 C CA . TRP A 1 229 ? -7.985 2.709 21.013 1.00 85.38 229 TRP A CA 1
ATOM 1744 C C . TRP A 1 229 ? -7.458 1.987 22.260 1.00 85.38 229 TRP A C 1
ATOM 1746 O O . TRP A 1 229 ? -8.254 1.613 23.114 1.00 85.38 229 TRP A O 1
ATOM 1756 N N . ASP A 1 230 ? -6.137 1.813 22.405 1.00 84.75 230 ASP A N 1
ATOM 1757 C CA . ASP A 1 230 ? -5.553 1.036 23.508 1.00 84.75 230 ASP A CA 1
ATOM 1758 C C . ASP A 1 230 ? -5.872 1.652 24.884 1.00 84.75 230 ASP A C 1
ATOM 1760 O O . ASP A 1 230 ? -5.991 0.918 25.858 1.00 84.75 230 ASP A O 1
ATOM 1764 N N . GLY A 1 231 ? -6.074 2.975 24.963 1.00 82.25 231 GLY A N 1
ATOM 1765 C CA . GLY A 1 231 ? -6.468 3.668 26.199 1.00 82.25 231 GLY A CA 1
ATOM 1766 C C . GLY A 1 231 ? -7.896 3.371 26.676 1.00 82.25 231 GLY A C 1
ATOM 1767 O O . GLY A 1 231 ? -8.236 3.702 27.807 1.00 82.25 231 GLY A O 1
ATOM 1768 N N . TYR A 1 232 ? -8.719 2.740 25.834 1.00 83.94 232 TYR A N 1
ATOM 1769 C CA . TYR A 1 232 ? -10.130 2.442 26.107 1.00 83.94 232 TYR A CA 1
ATOM 1770 C C . TYR A 1 232 ? -10.427 0.935 26.135 1.00 83.94 232 TYR A C 1
ATOM 1772 O O . TYR A 1 232 ? -11.535 0.530 26.471 1.00 83.94 232 TYR A O 1
ATOM 1780 N N . LEU A 1 233 ? -9.460 0.088 25.778 1.00 85.06 233 LEU A N 1
ATOM 1781 C CA . LEU A 1 233 ? -9.621 -1.364 25.705 1.00 85.06 233 LEU A CA 1
ATOM 1782 C C . LEU A 1 233 ? -9.141 -2.056 26.989 1.00 85.06 233 LEU A C 1
ATOM 1784 O O . LEU A 1 233 ? -8.287 -1.557 27.712 1.00 85.06 233 LEU A O 1
ATOM 1788 N N . GLU A 1 234 ? -9.657 -3.256 27.256 1.00 86.94 234 GLU A N 1
ATOM 1789 C CA . GLU A 1 234 ? -9.141 -4.114 28.330 1.00 86.94 234 GLU A CA 1
ATOM 1790 C C . GLU A 1 234 ? -7.875 -4.865 27.903 1.00 86.94 234 GLU A C 1
ATOM 1792 O O . GLU A 1 234 ? -7.676 -5.152 26.722 1.00 86.94 234 GLU A O 1
ATOM 1797 N N . ALA A 1 235 ? -7.054 -5.276 28.876 1.00 83.81 235 ALA A N 1
ATOM 1798 C CA . ALA A 1 235 ? -5.808 -6.016 28.655 1.00 83.81 235 ALA A CA 1
ATOM 1799 C C . ALA A 1 235 ? -5.893 -7.177 27.629 1.00 83.81 235 ALA A C 1
ATOM 1801 O O . ALA A 1 235 ? -5.027 -7.232 26.748 1.00 83.81 235 ALA A O 1
ATOM 1802 N N . PRO A 1 236 ? -6.892 -8.088 27.660 1.00 86.44 236 PRO A N 1
ATOM 1803 C CA . PRO A 1 236 ? -7.034 -9.121 26.629 1.00 86.44 236 PRO A CA 1
ATOM 1804 C C . PRO A 1 236 ? -7.320 -8.542 25.233 1.00 86.44 236 PRO A C 1
ATOM 1806 O O . PRO A 1 236 ? -6.702 -8.965 24.256 1.00 86.44 236 PRO A O 1
ATOM 1809 N N . SER A 1 237 ? -8.191 -7.536 25.124 1.00 86.56 237 SER A N 1
ATOM 1810 C CA . SER A 1 237 ? -8.526 -6.883 23.851 1.00 86.56 237 SER A CA 1
ATOM 1811 C C . SER A 1 237 ? -7.349 -6.078 23.280 1.00 86.56 237 SER A C 1
ATOM 1813 O O . SER A 1 237 ? -7.146 -6.073 22.065 1.00 86.56 237 SER A O 1
ATOM 1815 N N . ILE A 1 238 ? -6.521 -5.467 24.137 1.00 86.88 238 ILE A N 1
ATOM 1816 C CA . ILE A 1 238 ? -5.282 -4.775 23.738 1.00 86.88 238 ILE A CA 1
ATOM 1817 C C . ILE A 1 238 ? -4.302 -5.755 23.083 1.00 86.88 238 ILE A C 1
ATOM 1819 O O . ILE A 1 238 ? -3.717 -5.433 22.046 1.00 86.88 238 ILE A O 1
ATOM 1823 N N . ARG A 1 239 ? -4.136 -6.965 23.642 1.00 87.62 239 ARG A N 1
ATOM 1824 C CA . ARG A 1 239 ? -3.259 -8.000 23.060 1.00 87.62 239 ARG A CA 1
ATOM 1825 C C . ARG A 1 239 ? -3.727 -8.401 21.662 1.00 87.62 239 ARG A C 1
ATOM 1827 O O . ARG A 1 239 ? -2.925 -8.392 20.732 1.00 87.62 239 ARG A O 1
ATOM 1834 N N . VAL A 1 240 ? -5.028 -8.641 21.489 1.00 88.25 240 VAL A N 1
ATOM 1835 C CA . VAL A 1 240 ? -5.623 -8.955 20.177 1.00 88.25 240 VAL A CA 1
ATOM 1836 C C . VAL A 1 240 ? -5.414 -7.806 19.182 1.00 88.25 240 VAL A C 1
ATOM 1838 O O . VAL A 1 240 ? -4.985 -8.030 18.047 1.00 88.25 240 VAL A O 1
ATOM 1841 N N . ALA A 1 241 ? -5.647 -6.560 19.601 1.00 86.88 241 ALA A N 1
ATOM 1842 C CA . ALA A 1 241 ? -5.425 -5.384 18.761 1.00 86.88 241 ALA A CA 1
ATOM 1843 C C . ALA A 1 241 ? -3.943 -5.207 18.376 1.00 86.88 241 ALA A C 1
ATOM 1845 O O . ALA A 1 241 ? -3.628 -4.814 17.249 1.00 86.88 241 ALA A O 1
ATOM 1846 N N . ALA A 1 242 ? -3.010 -5.481 19.292 1.00 86.75 242 ALA A N 1
ATOM 1847 C CA . ALA A 1 242 ? -1.571 -5.441 19.030 1.00 86.75 242 ALA A CA 1
ATOM 1848 C C . ALA A 1 242 ? -1.139 -6.526 18.030 1.00 86.75 242 ALA A C 1
ATOM 1850 O O . ALA A 1 242 ? -0.424 -6.220 17.069 1.00 86.75 242 ALA A O 1
ATOM 1851 N N . ASP A 1 243 ? -1.627 -7.755 18.195 1.00 88.50 243 ASP A N 1
ATOM 1852 C CA . ASP A 1 243 ? -1.338 -8.867 17.286 1.00 88.50 243 ASP A CA 1
ATOM 1853 C C . ASP A 1 243 ? -1.870 -8.602 15.876 1.00 88.50 243 ASP A C 1
ATOM 1855 O O . ASP A 1 243 ? -1.143 -8.786 14.894 1.00 88.50 243 ASP A O 1
ATOM 1859 N N . ARG A 1 244 ? -3.094 -8.077 15.748 1.00 87.31 244 ARG A N 1
ATOM 1860 C CA . ARG A 1 244 ? -3.657 -7.705 14.441 1.00 87.31 244 ARG A CA 1
ATOM 1861 C C . ARG A 1 244 ? -2.895 -6.569 13.767 1.00 87.31 244 ARG A C 1
ATOM 1863 O O . ARG A 1 244 ? -2.599 -6.668 12.577 1.00 87.31 244 ARG A O 1
ATOM 1870 N N . ARG A 1 245 ? -2.495 -5.531 14.512 1.00 86.88 245 ARG A N 1
ATOM 1871 C CA . ARG A 1 245 ? -1.615 -4.466 13.988 1.00 86.88 245 ARG A CA 1
ATOM 1872 C C . ARG A 1 245 ? -0.281 -5.029 13.495 1.00 86.88 245 ARG A C 1
ATOM 1874 O O . ARG A 1 245 ? 0.183 -4.638 12.425 1.00 86.88 245 ARG A O 1
ATOM 1881 N N . ARG A 1 246 ? 0.328 -5.956 14.244 1.00 85.31 246 ARG A N 1
ATOM 1882 C CA . ARG A 1 246 ? 1.591 -6.613 13.869 1.00 85.31 246 ARG A CA 1
ATOM 1883 C C . ARG A 1 246 ? 1.438 -7.449 12.601 1.00 85.31 246 ARG A C 1
ATOM 1885 O O . ARG A 1 246 ? 2.257 -7.316 11.694 1.00 85.31 246 ARG A O 1
ATOM 1892 N N . LEU A 1 247 ? 0.397 -8.277 12.520 1.00 85.50 247 LEU A N 1
ATOM 1893 C CA . LEU A 1 247 ? 0.107 -9.097 11.341 1.00 85.50 247 LEU A CA 1
ATOM 1894 C C . LEU A 1 247 ? -0.159 -8.229 10.110 1.00 85.50 247 LEU A C 1
ATOM 1896 O O . LEU A 1 247 ? 0.390 -8.496 9.042 1.00 85.50 247 LEU A O 1
ATOM 1900 N N . TYR A 1 248 ? -0.929 -7.154 10.260 1.00 85.81 248 TYR A N 1
ATOM 1901 C CA . TYR A 1 248 ? -1.180 -6.202 9.184 1.00 85.81 248 TYR A CA 1
ATOM 1902 C C . TYR A 1 248 ? 0.106 -5.503 8.717 1.00 85.81 248 TYR A C 1
ATOM 1904 O O . TYR A 1 248 ? 0.375 -5.447 7.518 1.00 85.81 248 TYR A O 1
ATOM 1912 N N . ALA A 1 249 ? 0.962 -5.064 9.644 1.00 81.25 249 ALA A N 1
ATOM 1913 C CA . ALA A 1 249 ? 2.263 -4.487 9.307 1.00 81.25 249 ALA A CA 1
ATOM 1914 C C . ALA A 1 249 ? 3.180 -5.480 8.572 1.00 81.25 249 ALA A C 1
ATOM 1916 O O . ALA A 1 249 ? 3.843 -5.104 7.606 1.00 81.25 249 ALA A O 1
ATOM 1917 N N . MET A 1 250 ? 3.205 -6.750 8.990 1.00 84.12 250 MET A N 1
ATOM 1918 C CA . MET A 1 250 ? 3.933 -7.810 8.280 1.00 84.12 250 MET A CA 1
ATOM 1919 C C . MET A 1 250 ? 3.382 -8.022 6.870 1.00 84.12 250 MET A C 1
ATOM 1921 O O . MET A 1 250 ? 4.156 -8.049 5.918 1.00 84.12 250 MET A O 1
ATOM 1925 N N . SER A 1 251 ? 2.056 -8.091 6.732 1.00 86.06 251 SER A N 1
ATOM 1926 C CA . SER A 1 251 ? 1.387 -8.235 5.435 1.00 86.06 251 SER A CA 1
ATOM 1927 C C . SER A 1 251 ? 1.768 -7.083 4.503 1.00 86.06 251 SER A C 1
ATOM 1929 O O . SER A 1 251 ? 2.181 -7.296 3.369 1.00 86.06 251 SER A O 1
ATOM 1931 N N . TRP A 1 252 ? 1.728 -5.848 5.004 1.00 83.38 252 TRP A N 1
ATOM 1932 C CA . TRP A 1 252 ? 2.146 -4.668 4.250 1.00 83.38 252 TRP A CA 1
ATOM 1933 C C . TRP A 1 252 ? 3.615 -4.734 3.806 1.00 83.38 252 TRP A C 1
ATOM 1935 O O . TRP A 1 252 ? 3.933 -4.416 2.662 1.00 83.38 252 TRP A O 1
ATOM 1945 N N . ARG A 1 253 ? 4.522 -5.191 4.678 1.00 83.81 253 ARG A N 1
ATOM 1946 C CA . ARG A 1 253 ? 5.942 -5.367 4.327 1.00 83.81 253 ARG A CA 1
ATOM 1947 C C . ARG A 1 253 ? 6.131 -6.418 3.238 1.00 83.81 253 ARG A C 1
ATOM 1949 O O . ARG A 1 253 ? 6.847 -6.149 2.279 1.00 83.81 253 ARG A O 1
ATOM 1956 N N . PHE A 1 254 ? 5.475 -7.574 3.349 1.00 86.25 254 PHE A N 1
ATOM 1957 C CA . PHE A 1 254 ? 5.547 -8.615 2.320 1.00 86.25 254 PHE A CA 1
ATOM 1958 C C . PHE A 1 254 ? 4.974 -8.145 0.985 1.00 86.25 254 PHE A C 1
ATOM 1960 O O . PHE A 1 254 ? 5.565 -8.427 -0.050 1.00 86.25 254 PHE A O 1
ATOM 1967 N N . PHE A 1 255 ? 3.895 -7.360 1.000 1.00 85.94 255 PHE A N 1
ATOM 1968 C CA . PHE A 1 255 ? 3.349 -6.731 -0.202 1.00 85.94 255 PHE A CA 1
ATOM 1969 C C . PHE A 1 255 ? 4.360 -5.809 -0.895 1.00 85.94 255 PHE A C 1
ATOM 1971 O O . PHE A 1 255 ? 4.556 -5.912 -2.104 1.00 85.94 255 PHE A O 1
ATOM 1978 N N . VAL A 1 256 ? 5.044 -4.944 -0.139 1.00 82.56 256 VAL A N 1
ATOM 1979 C CA . VAL A 1 256 ? 6.065 -4.041 -0.695 1.00 82.56 256 VAL A CA 1
ATOM 1980 C C . VAL A 1 256 ? 7.270 -4.822 -1.225 1.00 82.56 256 VAL A C 1
ATOM 1982 O O . VAL A 1 256 ? 7.712 -4.566 -2.341 1.00 82.56 256 VAL A O 1
ATOM 1985 N N . LEU A 1 257 ? 7.778 -5.794 -0.462 1.00 85.56 257 LEU A N 1
ATOM 1986 C CA . LEU A 1 257 ? 8.918 -6.624 -0.871 1.00 85.56 257 LEU A CA 1
ATOM 1987 C C . LEU A 1 257 ? 8.600 -7.462 -2.113 1.00 85.56 257 LEU A C 1
ATOM 1989 O O . LEU A 1 257 ? 9.422 -7.540 -3.023 1.00 85.56 257 LEU A O 1
ATOM 1993 N N . PHE A 1 258 ? 7.390 -8.019 -2.188 1.00 86.62 258 PHE A N 1
ATOM 1994 C CA . PHE A 1 258 ? 6.892 -8.680 -3.388 1.00 86.62 258 PHE A CA 1
ATOM 1995 C C . PHE A 1 258 ? 6.839 -7.715 -4.575 1.00 86.62 258 PHE A C 1
ATOM 1997 O O . PHE A 1 258 ? 7.339 -8.044 -5.646 1.00 86.62 258 PHE A O 1
ATOM 2004 N N . GLY A 1 259 ? 6.295 -6.510 -4.381 1.00 83.12 259 GLY A N 1
ATOM 2005 C CA . GLY A 1 259 ? 6.248 -5.479 -5.417 1.00 83.12 259 GLY A CA 1
ATOM 2006 C C . GLY A 1 259 ? 7.634 -5.139 -5.972 1.00 83.12 259 GLY A C 1
ATOM 2007 O O . GLY A 1 259 ? 7.796 -5.094 -7.189 1.00 83.12 259 GLY A O 1
ATOM 2008 N N . ILE A 1 260 ? 8.632 -4.971 -5.097 1.00 81.75 260 ILE A N 1
ATOM 2009 C CA . ILE A 1 260 ? 10.029 -4.698 -5.474 1.00 81.75 260 ILE A CA 1
ATOM 2010 C C . ILE A 1 260 ? 10.636 -5.881 -6.234 1.00 81.75 260 ILE A C 1
ATOM 2012 O O . ILE A 1 260 ? 11.170 -5.686 -7.323 1.00 81.75 260 ILE A O 1
ATOM 2016 N N . ALA A 1 261 ? 10.534 -7.102 -5.697 1.00 84.94 261 ALA A N 1
ATOM 2017 C CA . ALA A 1 261 ? 11.084 -8.298 -6.337 1.00 84.94 261 ALA A CA 1
ATOM 2018 C C . ALA A 1 261 ? 10.447 -8.547 -7.713 1.00 84.94 261 ALA A C 1
ATOM 2020 O O . ALA A 1 261 ? 11.140 -8.853 -8.678 1.00 84.94 261 ALA A O 1
ATOM 2021 N N . SER A 1 262 ? 9.132 -8.348 -7.817 1.00 84.62 262 SER A N 1
ATOM 2022 C CA . SER A 1 262 ? 8.369 -8.523 -9.050 1.00 84.62 262 SER A CA 1
ATOM 2023 C C . SER A 1 262 ? 8.697 -7.449 -10.096 1.00 84.62 262 SER A C 1
ATOM 2025 O O . SER A 1 262 ? 8.868 -7.779 -11.268 1.00 84.62 262 SER A O 1
ATOM 2027 N N . LEU A 1 263 ? 8.871 -6.185 -9.686 1.00 82.75 263 LEU A N 1
ATOM 2028 C CA . LEU A 1 263 ? 9.322 -5.115 -10.584 1.00 82.75 263 LEU A CA 1
ATOM 2029 C C . LEU A 1 263 ? 10.766 -5.347 -11.053 1.00 82.75 263 LEU A C 1
ATOM 2031 O O . LEU A 1 263 ? 11.070 -5.160 -12.231 1.00 82.75 263 LEU A O 1
ATOM 2035 N N . GLY A 1 264 ? 11.645 -5.777 -10.144 1.00 80.69 264 GLY A N 1
ATOM 2036 C CA . GLY A 1 264 ? 13.017 -6.158 -10.468 1.00 80.69 264 GLY A CA 1
ATOM 2037 C C . GLY A 1 264 ? 13.045 -7.292 -11.488 1.00 80.69 264 GLY A C 1
ATOM 2038 O O . GLY A 1 264 ? 13.714 -7.175 -12.509 1.00 80.69 264 GLY A O 1
ATOM 2039 N N . LEU A 1 265 ? 12.249 -8.343 -11.264 1.00 83.69 265 LEU A N 1
ATOM 2040 C CA . LEU A 1 265 ? 12.127 -9.469 -12.188 1.00 83.69 265 LEU A CA 1
ATOM 2041 C C . LEU A 1 265 ? 11.634 -9.013 -13.566 1.00 83.69 265 LEU A C 1
ATOM 2043 O O . LEU A 1 265 ? 12.243 -9.361 -14.571 1.00 83.69 265 LEU A O 1
ATOM 2047 N N . ALA A 1 266 ? 10.580 -8.194 -13.621 1.00 81.06 266 ALA A N 1
ATOM 2048 C CA . ALA A 1 266 ? 10.080 -7.641 -14.879 1.00 81.06 266 ALA A CA 1
ATOM 2049 C C . ALA A 1 266 ? 11.158 -6.830 -15.617 1.00 81.06 266 ALA A C 1
ATOM 2051 O O . ALA A 1 266 ? 11.318 -6.974 -16.826 1.00 81.06 266 ALA A O 1
ATOM 2052 N N . SER A 1 267 ? 11.931 -6.022 -14.890 1.00 74.00 267 SER A N 1
ATOM 2053 C CA . SER A 1 267 ? 13.011 -5.209 -15.464 1.00 74.00 267 SER A CA 1
ATOM 2054 C C . SER A 1 267 ? 14.134 -6.077 -16.036 1.00 74.00 267 SER A C 1
ATOM 2056 O O . SER A 1 267 ? 14.614 -5.814 -17.136 1.00 74.00 267 SER A O 1
ATOM 2058 N N . VAL A 1 268 ?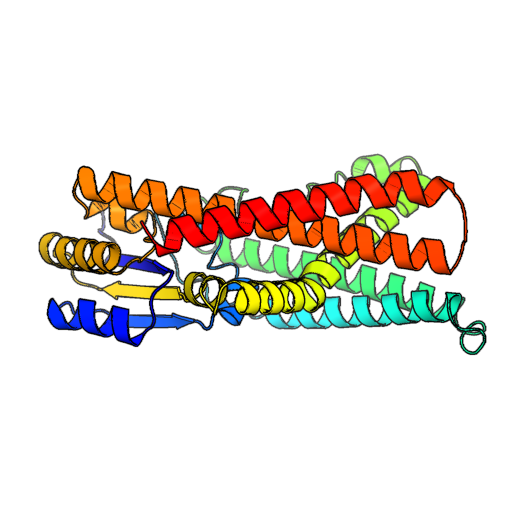 14.512 -7.138 -15.319 1.00 78.94 268 VAL A N 1
ATOM 2059 C CA . VAL A 1 268 ? 15.533 -8.096 -15.760 1.00 78.94 268 VAL A CA 1
ATOM 2060 C C . VAL A 1 268 ? 15.068 -8.884 -16.984 1.00 78.94 268 VAL A C 1
ATOM 2062 O O . VAL A 1 268 ? 15.824 -8.987 -17.940 1.00 78.94 268 VAL A O 1
ATOM 2065 N N . LEU A 1 269 ? 13.823 -9.367 -17.009 1.00 77.50 269 LEU A N 1
ATOM 2066 C CA . LEU A 1 269 ? 13.265 -10.092 -18.161 1.00 77.50 269 LEU A CA 1
ATOM 2067 C C . LEU A 1 269 ? 13.166 -9.210 -19.412 1.00 77.50 269 LEU A C 1
ATOM 2069 O O . LEU A 1 269 ? 13.390 -9.663 -20.534 1.00 77.50 269 LEU A O 1
ATOM 2073 N N . VAL A 1 270 ? 12.839 -7.928 -19.232 1.00 74.12 270 VAL A N 1
ATOM 2074 C CA . VAL A 1 270 ? 12.903 -6.947 -20.319 1.00 74.12 270 VAL A CA 1
ATOM 2075 C C . VAL A 1 270 ? 14.352 -6.798 -20.796 1.00 74.12 270 VAL A C 1
ATOM 2077 O O . VAL A 1 270 ? 14.590 -6.869 -21.997 1.00 74.12 270 VAL A O 1
ATOM 2080 N N . GLY A 1 271 ? 15.314 -6.653 -19.880 1.00 68.81 271 GLY A N 1
ATOM 2081 C CA . GLY A 1 271 ? 16.744 -6.570 -20.199 1.00 68.81 271 GLY A CA 1
ATOM 2082 C C . GLY A 1 271 ? 17.269 -7.784 -20.969 1.00 68.81 271 GLY A C 1
ATOM 2083 O O . GLY A 1 271 ? 17.883 -7.612 -22.020 1.00 68.81 271 GLY A O 1
ATOM 2084 N N . GLU A 1 272 ? 16.957 -8.995 -20.505 1.00 74.50 272 GLU A N 1
ATOM 2085 C CA . GLU A 1 272 ? 17.315 -10.266 -21.148 1.00 74.50 272 GLU A CA 1
ATOM 2086 C C . GLU A 1 272 ? 16.814 -10.329 -22.594 1.00 74.50 272 GLU A C 1
ATOM 2088 O O . GLU A 1 272 ? 17.555 -10.712 -23.498 1.00 74.50 272 GLU A O 1
ATOM 2093 N N . ARG A 1 273 ? 15.575 -9.885 -22.839 1.00 74.88 273 ARG A N 1
ATOM 2094 C CA . ARG A 1 273 ? 14.983 -9.880 -24.182 1.00 74.88 273 ARG A CA 1
ATOM 2095 C C . ARG A 1 273 ? 15.739 -8.986 -25.167 1.00 74.88 273 ARG A C 1
ATOM 2097 O O . ARG A 1 273 ? 15.741 -9.276 -26.362 1.00 74.88 273 ARG A O 1
ATOM 2104 N N . PHE A 1 274 ? 16.326 -7.891 -24.692 1.00 69.56 274 PHE A N 1
ATOM 2105 C CA . PHE A 1 274 ? 17.056 -6.944 -25.539 1.00 69.56 274 PHE A CA 1
ATOM 2106 C C . PHE A 1 274 ? 18.555 -7.244 -25.624 1.00 69.56 274 PHE A C 1
ATOM 2108 O O . PHE A 1 274 ? 19.167 -6.964 -26.652 1.00 69.56 274 PHE A O 1
ATOM 2115 N N . PHE A 1 275 ? 19.133 -7.837 -24.581 1.00 76.38 275 PHE A N 1
ATOM 2116 C CA . PHE A 1 275 ? 20.551 -8.175 -24.496 1.00 76.38 275 PHE A CA 1
ATOM 2117 C C . PHE A 1 275 ? 20.710 -9.625 -24.035 1.00 76.38 275 PHE A C 1
ATOM 2119 O O . PHE A 1 275 ? 21.070 -9.852 -22.883 1.00 76.38 275 PHE A O 1
ATOM 2126 N N . PRO A 1 276 ? 20.424 -10.620 -24.887 1.00 78.44 276 PRO A N 1
ATOM 2127 C CA . PRO A 1 276 ? 20.441 -12.014 -24.465 1.00 78.44 276 PRO A CA 1
ATOM 2128 C C . PRO A 1 276 ? 21.837 -12.419 -23.973 1.00 78.44 276 PRO A C 1
ATOM 2130 O O . PRO A 1 276 ? 22.821 -12.326 -24.704 1.00 78.44 276 PRO A O 1
ATOM 2133 N N . SER A 1 277 ? 21.908 -12.861 -22.717 1.00 80.44 277 SER A N 1
ATOM 2134 C CA . SER A 1 277 ? 23.118 -13.364 -22.061 1.00 80.44 277 SER A CA 1
ATOM 2135 C C . SER A 1 277 ? 22.744 -14.439 -21.032 1.00 80.44 277 SER A C 1
ATOM 2137 O O . SER A 1 277 ? 21.756 -14.261 -20.314 1.00 80.44 277 SER A O 1
ATOM 2139 N N . PRO A 1 278 ? 23.519 -15.531 -20.901 1.00 82.06 278 PRO A N 1
ATOM 2140 C CA . PRO A 1 278 ? 23.304 -16.525 -19.849 1.00 82.06 278 PRO A CA 1
ATOM 2141 C C . PRO A 1 278 ? 23.432 -15.939 -18.432 1.00 82.06 278 PRO A C 1
ATOM 2143 O O . PRO A 1 278 ? 22.833 -16.476 -17.495 1.00 82.06 278 PRO A O 1
ATOM 2146 N N . ASP A 1 279 ? 24.135 -14.814 -18.272 1.00 83.06 279 ASP A N 1
ATOM 2147 C CA . ASP A 1 279 ? 24.371 -14.176 -16.972 1.00 83.06 279 ASP A CA 1
ATOM 2148 C C . ASP A 1 279 ? 23.093 -13.623 -16.326 1.00 83.06 279 ASP A C 1
ATOM 2150 O O . ASP A 1 279 ? 23.008 -13.526 -15.099 1.00 83.06 279 ASP A O 1
ATOM 2154 N N . TRP A 1 280 ? 22.056 -13.322 -17.120 1.00 78.19 280 TRP A N 1
ATOM 2155 C CA . TRP A 1 280 ? 20.764 -12.874 -16.589 1.00 78.19 280 TRP A CA 1
ATOM 2156 C C . TRP A 1 280 ? 20.134 -13.899 -15.650 1.00 78.19 280 TRP A C 1
ATOM 2158 O O . TRP A 1 280 ? 19.439 -13.517 -14.706 1.00 78.19 280 TRP A O 1
ATOM 2168 N N . THR A 1 281 ? 20.437 -15.186 -15.835 1.00 83.19 281 THR A N 1
ATOM 2169 C CA . THR A 1 281 ? 19.946 -16.274 -14.982 1.00 83.19 281 THR A CA 1
ATOM 2170 C C . THR A 1 281 ? 20.299 -16.048 -13.510 1.00 83.19 281 THR A C 1
ATOM 2172 O O . THR A 1 281 ? 19.466 -16.294 -12.636 1.00 83.19 281 THR A O 1
ATOM 2175 N N . TYR A 1 282 ? 21.482 -15.489 -13.223 1.00 84.56 282 TYR A N 1
ATOM 2176 C CA . TYR A 1 282 ? 21.924 -15.184 -11.857 1.00 84.56 282 TYR A CA 1
ATOM 2177 C C . TYR A 1 282 ? 21.126 -14.055 -11.193 1.00 84.56 282 TYR A C 1
ATOM 2179 O O . TYR A 1 282 ? 21.108 -13.971 -9.968 1.00 84.56 282 TYR A O 1
ATOM 2187 N N . ALA A 1 283 ? 20.437 -13.214 -11.969 1.00 82.38 283 ALA A N 1
ATOM 2188 C CA . ALA A 1 283 ? 19.527 -12.187 -11.460 1.00 82.38 283 ALA A CA 1
ATOM 2189 C C . ALA A 1 283 ? 18.062 -12.663 -11.447 1.00 82.38 283 ALA A C 1
ATOM 2191 O O . ALA A 1 283 ? 17.336 -12.407 -10.485 1.00 82.38 283 ALA A O 1
ATOM 2192 N N . ILE A 1 284 ? 17.630 -13.397 -12.478 1.00 85.38 284 ILE A N 1
ATOM 2193 C CA . ILE A 1 284 ? 16.256 -13.907 -12.620 1.00 85.38 284 ILE A CA 1
ATOM 2194 C C . ILE A 1 284 ? 15.908 -14.865 -11.481 1.00 85.38 284 ILE A C 1
ATOM 2196 O O . ILE A 1 284 ? 14.878 -14.688 -10.828 1.00 85.38 284 ILE A O 1
ATOM 2200 N N . LEU A 1 285 ? 16.765 -15.858 -11.215 1.00 88.38 285 LEU A N 1
ATOM 2201 C CA . LEU A 1 285 ? 16.494 -16.902 -10.224 1.00 88.38 285 LEU A CA 1
ATOM 2202 C C . LEU A 1 285 ? 16.247 -16.345 -8.808 1.00 88.38 285 LEU A C 1
ATOM 2204 O O . LEU A 1 285 ? 15.212 -16.677 -8.220 1.00 88.38 285 LEU A O 1
ATOM 2208 N N . PRO A 1 286 ? 17.120 -15.483 -8.242 1.00 88.81 286 PRO A N 1
ATOM 2209 C CA . PRO A 1 286 ? 16.885 -14.931 -6.911 1.00 88.81 286 PRO A CA 1
ATOM 2210 C C . PRO A 1 286 ? 15.690 -13.975 -6.870 1.00 88.81 286 PRO A C 1
ATOM 2212 O O . PRO A 1 286 ? 14.956 -13.991 -5.883 1.00 88.81 286 PRO A O 1
ATOM 2215 N N . LEU A 1 287 ? 15.439 -13.179 -7.918 1.00 86.94 287 LEU A N 1
ATOM 2216 C CA . LEU A 1 287 ? 14.283 -12.272 -7.961 1.00 86.94 287 LEU A CA 1
ATOM 2217 C C . LEU A 1 287 ? 12.957 -13.035 -8.038 1.00 86.94 287 LEU A C 1
ATOM 2219 O O . LEU A 1 287 ? 12.012 -12.702 -7.319 1.00 86.94 287 LEU A O 1
ATOM 2223 N N . ALA A 1 288 ? 12.898 -14.091 -8.850 1.00 87.38 288 ALA A N 1
ATOM 2224 C CA . ALA A 1 288 ? 11.746 -14.980 -8.923 1.00 87.38 288 ALA A CA 1
ATOM 2225 C C . ALA A 1 288 ? 11.534 -15.726 -7.597 1.00 87.38 288 ALA A C 1
ATOM 2227 O O . ALA A 1 288 ? 10.426 -15.713 -7.060 1.00 87.38 288 ALA A O 1
ATOM 2228 N N . GLY A 1 289 ? 12.597 -16.302 -7.023 1.00 90.12 289 GLY A N 1
ATOM 2229 C CA . GLY A 1 289 ? 12.543 -16.988 -5.730 1.00 90.12 289 GLY A CA 1
ATOM 2230 C C . GLY A 1 289 ? 12.073 -16.070 -4.598 1.00 90.12 289 GLY A C 1
ATOM 2231 O O . GLY A 1 289 ? 11.145 -16.412 -3.864 1.00 90.12 289 GLY A O 1
ATOM 2232 N N . ALA A 1 290 ? 12.641 -14.865 -4.500 1.00 89.25 290 ALA A N 1
ATOM 2233 C CA . ALA A 1 290 ? 12.216 -13.851 -3.538 1.00 89.25 290 ALA A CA 1
ATOM 2234 C C . ALA A 1 290 ? 10.754 -13.436 -3.759 1.00 89.25 290 ALA A C 1
ATOM 2236 O O . ALA A 1 290 ? 9.984 -13.358 -2.800 1.00 89.25 290 ALA A O 1
ATOM 2237 N N . GLY A 1 291 ? 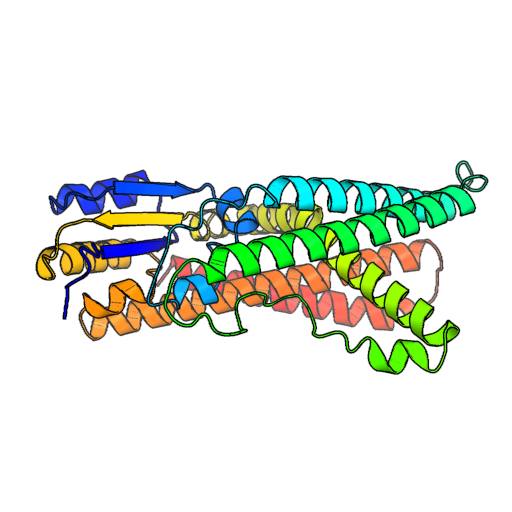10.344 -13.233 -5.015 1.00 89.06 291 GLY A N 1
ATOM 2238 C CA . GLY A 1 291 ? 8.960 -12.933 -5.376 1.00 89.06 291 GLY A CA 1
ATOM 2239 C C . GLY A 1 291 ? 7.986 -14.003 -4.880 1.00 89.06 291 GLY A C 1
ATOM 2240 O O . GLY A 1 291 ? 7.015 -13.681 -4.196 1.00 89.06 291 GLY A O 1
ATOM 2241 N N . VAL A 1 292 ? 8.272 -15.280 -5.142 1.00 91.56 292 VAL A N 1
ATOM 2242 C CA . VAL A 1 292 ? 7.439 -16.404 -4.681 1.00 91.56 292 VAL A CA 1
ATOM 2243 C C . VAL A 1 292 ? 7.375 -16.459 -3.154 1.00 91.56 292 VAL A C 1
ATOM 2245 O O . VAL A 1 292 ? 6.284 -16.576 -2.591 1.00 91.56 292 VAL A O 1
ATOM 2248 N N . LEU A 1 293 ? 8.514 -16.319 -2.470 1.00 93.62 293 LEU A N 1
ATOM 2249 C CA . LEU A 1 293 ? 8.577 -16.341 -1.006 1.00 93.62 293 LEU A CA 1
ATOM 2250 C C . LEU A 1 293 ? 7.759 -15.207 -0.377 1.00 93.62 293 LEU A C 1
ATOM 2252 O O . LEU A 1 293 ? 6.953 -15.452 0.525 1.00 93.62 293 LEU A O 1
ATOM 2256 N N . PHE A 1 294 ? 7.920 -13.972 -0.859 1.00 91.50 294 PHE A N 1
ATOM 2257 C CA . PHE A 1 294 ? 7.172 -12.826 -0.338 1.00 91.50 294 PHE A CA 1
ATOM 2258 C C . PHE A 1 294 ? 5.683 -12.911 -0.662 1.00 91.50 294 PHE A C 1
ATOM 2260 O O . PHE A 1 294 ? 4.860 -12.556 0.182 1.00 91.50 294 PHE A O 1
ATOM 2267 N N . PHE A 1 295 ? 5.320 -13.436 -1.832 1.00 89.75 295 PHE A N 1
ATOM 2268 C CA . PHE A 1 295 ? 3.925 -13.670 -2.192 1.00 89.75 295 PHE A CA 1
ATOM 2269 C C . PHE A 1 295 ? 3.267 -14.724 -1.291 1.00 89.75 295 PHE A C 1
ATOM 2271 O O . PHE A 1 295 ? 2.184 -14.492 -0.753 1.00 89.75 295 PHE A O 1
ATOM 2278 N N . ALA A 1 296 ? 3.938 -15.852 -1.048 1.00 91.56 296 ALA A N 1
ATOM 2279 C CA . ALA A 1 296 ? 3.443 -16.893 -0.150 1.00 91.56 296 ALA A CA 1
ATOM 2280 C C . ALA A 1 296 ? 3.311 -16.384 1.297 1.00 91.56 296 ALA A C 1
ATOM 2282 O O . ALA A 1 296 ? 2.285 -16.601 1.948 1.00 91.56 296 ALA A O 1
ATOM 2283 N N . ALA A 1 297 ? 4.313 -15.645 1.787 1.00 90.56 297 ALA A N 1
ATOM 2284 C CA . ALA A 1 297 ? 4.278 -15.022 3.109 1.00 90.56 297 ALA A CA 1
ATOM 2285 C C . ALA A 1 297 ? 3.136 -13.999 3.232 1.00 90.56 297 ALA A C 1
ATOM 2287 O O . ALA A 1 297 ? 2.432 -13.969 4.249 1.00 90.56 297 ALA A O 1
ATOM 2288 N N . LEU A 1 298 ? 2.897 -13.211 2.178 1.00 89.94 298 LEU A N 1
ATOM 2289 C CA . LEU A 1 298 ? 1.770 -12.291 2.098 1.00 89.94 298 LEU A CA 1
ATOM 2290 C C . LEU A 1 298 ? 0.439 -13.040 2.199 1.00 89.94 298 LEU A C 1
ATOM 2292 O O . LEU A 1 298 ? -0.361 -12.723 3.080 1.00 89.94 298 LEU A O 1
ATOM 2296 N N . LEU A 1 299 ? 0.215 -14.062 1.372 1.00 89.75 299 LEU A N 1
ATOM 2297 C CA . LEU A 1 299 ? -1.014 -14.859 1.412 1.00 89.75 299 LEU A CA 1
ATOM 2298 C C . LEU A 1 299 ? -1.247 -15.478 2.794 1.00 89.75 299 LEU A C 1
ATOM 2300 O O . LEU A 1 299 ? -2.345 -15.362 3.340 1.00 89.75 299 LEU A O 1
ATOM 2304 N N . GLY A 1 300 ? -0.208 -16.056 3.401 1.00 87.75 300 GLY A N 1
ATOM 2305 C CA . GLY A 1 300 ? -0.287 -16.613 4.750 1.00 87.75 300 GLY A CA 1
ATOM 2306 C C . GLY A 1 300 ? -0.666 -15.567 5.803 1.00 87.75 300 GLY A C 1
ATOM 2307 O O . GLY A 1 300 ? -1.490 -15.834 6.679 1.00 87.75 300 GLY A O 1
ATOM 2308 N N . SER A 1 301 ? -0.112 -14.355 5.707 1.00 87.69 301 SER A N 1
ATOM 2309 C CA . SER A 1 301 ? -0.427 -13.257 6.630 1.00 87.69 301 SER A CA 1
ATOM 2310 C C . SER A 1 301 ? -1.858 -12.724 6.464 1.00 87.69 301 SER A C 1
ATOM 2312 O O . SER A 1 301 ? -2.560 -12.540 7.461 1.00 87.69 301 SER A O 1
ATOM 2314 N N . VAL A 1 302 ? -2.337 -12.585 5.223 1.00 86.19 302 VAL A N 1
ATOM 2315 C CA . VAL A 1 302 ? -3.715 -12.169 4.912 1.00 86.19 302 VAL A CA 1
ATOM 2316 C C . VAL A 1 302 ? -4.721 -13.227 5.353 1.00 86.19 302 VAL A C 1
ATOM 2318 O O . VAL A 1 302 ? -5.749 -12.891 5.940 1.00 86.19 302 VAL A O 1
ATOM 2321 N N . TYR A 1 303 ? -4.417 -14.508 5.137 1.00 86.44 303 TYR A N 1
ATOM 2322 C CA . TYR A 1 303 ? -5.253 -15.610 5.606 1.00 86.44 303 TYR A CA 1
ATOM 2323 C C . TYR A 1 303 ? -5.357 -15.601 7.136 1.00 86.44 303 TYR A C 1
ATOM 2325 O O . TYR A 1 303 ? -6.455 -15.637 7.686 1.00 86.44 303 TYR A O 1
ATOM 2333 N N . ARG A 1 304 ? -4.233 -15.444 7.846 1.00 86.12 304 ARG A N 1
ATOM 2334 C CA . ARG A 1 304 ? -4.242 -15.331 9.315 1.00 86.12 304 ARG A CA 1
ATOM 2335 C C . ARG A 1 304 ? -5.079 -14.153 9.813 1.00 86.12 304 ARG A C 1
ATOM 2337 O O . ARG A 1 304 ? -5.782 -14.329 10.796 1.00 86.12 304 ARG A O 1
ATOM 2344 N N . LEU A 1 305 ? -5.039 -13.002 9.139 1.00 83.12 305 LEU A N 1
ATOM 2345 C CA . LEU A 1 305 ? -5.877 -11.839 9.473 1.00 83.12 305 LEU A CA 1
ATOM 2346 C C . LEU A 1 305 ? -7.371 -12.067 9.222 1.00 83.12 305 LEU A C 1
ATOM 2348 O O . LEU A 1 305 ? -8.199 -11.422 9.855 1.00 83.12 305 LEU A O 1
ATOM 2352 N N . ARG A 1 306 ? -7.729 -12.944 8.281 1.00 79.00 306 ARG A N 1
ATOM 2353 C CA . ARG A 1 306 ? -9.128 -13.246 7.959 1.00 79.00 306 ARG A CA 1
ATOM 2354 C C . ARG A 1 306 ? -9.767 -14.206 8.961 1.00 79.00 306 ARG A C 1
ATOM 2356 O O . ARG A 1 306 ? -10.962 -14.091 9.212 1.00 79.00 306 ARG A O 1
ATOM 2363 N N . PHE A 1 307 ? -8.996 -15.163 9.472 1.00 75.62 307 PHE A N 1
ATOM 2364 C CA . PHE A 1 307 ? -9.505 -16.276 10.281 1.00 75.62 307 PHE A CA 1
ATOM 2365 C C . PHE A 1 307 ? -9.143 -16.188 11.778 1.00 75.62 307 PHE A C 1
ATOM 2367 O O . PHE A 1 307 ? -9.477 -17.105 12.523 1.00 75.62 307 PHE A O 1
ATOM 2374 N N . ARG A 1 308 ? -8.474 -15.115 12.226 1.00 62.22 308 ARG A N 1
ATOM 2375 C CA . ARG A 1 308 ? -8.195 -14.808 13.644 1.00 62.22 308 ARG A CA 1
ATOM 2376 C C . ARG A 1 308 ? -8.669 -13.402 14.005 1.00 62.22 308 ARG A C 1
ATOM 2378 O O . ARG A 1 308 ? -9.327 -13.227 15.047 1.00 62.22 308 ARG A O 1
#

Radius of gyration: 23.0 Å; chains: 1; bounding box: 60×45×68 Å

Foldseek 3Di:
DDDPLAFFKKKKFLDDQVLLVVLCVVLVFPWDKDKDALLRLLLQVCLALVVLADLDDDPPDDPPLSVVLLVLLVQLLVLVVLLVVCVVDPVNVVCNVVSVVSNVVSLVVSVVSVVVSVVVVVVVVVVDPDDDDPCPPPPPPPPPCVVCVVDVVVVVVVSVVVSVVVSLVSCLRPPQLVVLLVVLCVVLVNLSSSRSIMMMITHSDPDLQSLQSSLVVSLVVLIQMGPNSCVSYDPVSNVSNVVLSVLSNLLVVLSSQLSVLVSQLVVLVVVCVVPPDPVSCVSNVVSVVSNVVSSVSNSVSSVVSVPD

pLDDT: mean 70.47, std 16.85, range [28.27, 93.62]